Protein AF-A0A953L496-F1 (afdb_monomer_lite)

Radius of gyration: 52.98 Å; chains: 1; bounding box: 111×46×159 Å

Foldseek 3Di:
DAPVVVLCVVLVVVLVVLVVVLVVVCVVCVVPPDDPVVNVVCVVVVVVVSVVSSVVSVVVVVVVLCVLVVVLVVCVVVVNLPDPRDDSPHPVCVVVSVVSVVVSVVVVVVVVVVVLVVVLVVVVVVLVVCVVVVNLPDADPDDHPPVCNVVRVVSVVVSVVVVVLVVVLVVLVVVLVVLVVVLVVLVVVLVVLV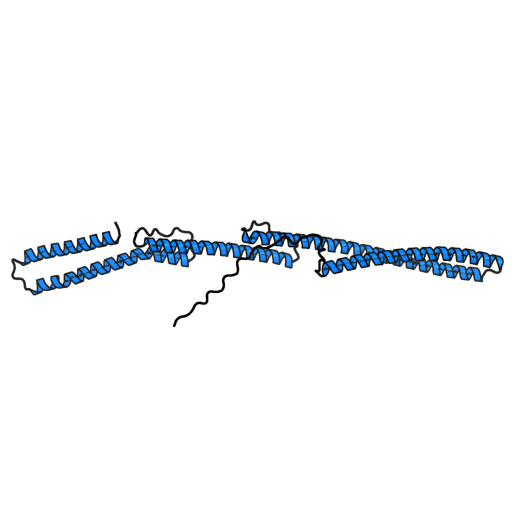VVLVVLVVVLVVVLVPDPDPVVSVVSVVVSVVVSVVSVVVSVVSVVVSVVSVVVSVVSVVVSVCSVVPDPPPPPPDDDPDDPPPDDDDDDDDDDDDDDD

pLDDT: mean 78.37, std 16.75, range [35.78, 95.38]

Sequence (293 aa):
MSPATRIAIAAGGVSAAVACCTVIVWSFSAEAGTSLALIALPLIAMPIVVAATAWTSAHRAIAASLEPAIESLERIAQNDLTLPAAPFADSETAGLGAAIERCRSGLDGRQRAGKVHAAVARLMGAAIGSLADGDLSRRVTLDLPEPYRAFRDDFNATMERLEAAFATLTTSSKHLVAHQQEIDAAASRLGQRAQKLAERIDIELLAIENCNDREEMMQRVRHFMGGIAIAARRNMEAAERFSEIGRLVQEEATALAQLGSGNPTFDEAGNEPGDTTARLPAATAPVRIHSAA

Secondary structure (DSSP, 8-state):
--HHHHHHHHHHHHHHHHHHHHHHHHHHHTTS---HHHHHHHHHHHHHHHHHHHHHHHHHHHHHHHHHHHHHHHHHHTT--SSPPP---STTTHHHHHHHHHHHHHHHHHHHHHHHHHHHHHHHHHHHHHHHTT-TT----S---HHHHHHHHHHHHHHHHHHHHHHHHHHHHHHHHHHHHHHHHHHHHHHHHHHHHHHHHHHHHHHHHT---HHHHHHHHHHHHHHHHHHHHHHHHHHHHHHHHHHHHHHHHHHHHHHHTT-------S---------PPPPPPP-------

Structure (mmCIF, N/CA/C/O backbone):
data_AF-A0A953L496-F1
#
_entry.id   AF-A0A953L496-F1
#
loop_
_atom_site.group_PDB
_atom_site.id
_atom_site.type_symbol
_atom_site.label_atom_id
_atom_site.label_alt_id
_atom_site.label_comp_id
_atom_site.label_asym_id
_atom_site.label_entity_id
_atom_site.label_seq_id
_atom_site.pdbx_PDB_ins_code
_atom_site.Cartn_x
_atom_site.Cartn_y
_atom_site.Cartn_z
_atom_site.occupancy
_atom_site.B_iso_or_equiv
_atom_site.auth_seq_id
_atom_site.auth_comp_id
_atom_site.auth_asym_id
_atom_site.auth_atom_id
_atom_site.pdbx_PDB_model_num
ATOM 1 N N . MET A 1 1 ? -47.724 3.497 47.442 1.00 44.47 1 MET A N 1
ATOM 2 C CA . MET A 1 1 ? -47.340 3.456 48.873 1.00 44.47 1 MET A CA 1
ATOM 3 C C . MET A 1 1 ? -45.903 2.990 48.931 1.00 44.47 1 MET A C 1
ATOM 5 O O . MET A 1 1 ? -45.638 1.943 48.353 1.00 44.47 1 MET A O 1
ATOM 9 N N . SER A 1 2 ? -44.997 3.752 49.552 1.00 44.62 2 SER A N 1
ATOM 10 C CA . SER A 1 2 ? -43.594 3.328 49.628 1.00 44.62 2 SER A CA 1
ATOM 11 C C . SER A 1 2 ? -43.479 2.005 50.400 1.00 44.62 2 SER A C 1
ATOM 13 O O . SER A 1 2 ? -44.318 1.737 51.274 1.00 44.62 2 SER A O 1
ATOM 15 N N . PRO A 1 3 ? -42.474 1.163 50.116 1.00 53.97 3 PRO A N 1
ATOM 16 C CA . PRO A 1 3 ? -42.196 -0.032 50.911 1.00 53.97 3 PRO A CA 1
ATOM 17 C C . PRO A 1 3 ? -42.042 0.318 52.395 1.00 53.97 3 PRO A C 1
ATOM 19 O O . PRO A 1 3 ? -42.634 -0.361 53.229 1.00 53.97 3 PRO A O 1
ATOM 22 N N . ALA A 1 4 ? -41.407 1.447 52.726 1.00 46.78 4 ALA A N 1
ATOM 23 C CA . ALA A 1 4 ? -41.343 1.978 54.088 1.00 46.78 4 ALA A CA 1
ATOM 24 C C . ALA A 1 4 ? -42.735 2.240 54.699 1.00 46.78 4 ALA A C 1
ATOM 26 O O . ALA A 1 4 ? -42.975 1.887 55.850 1.00 46.78 4 ALA A O 1
ATOM 27 N N . THR A 1 5 ? -43.693 2.762 53.922 1.00 49.31 5 THR A N 1
ATOM 28 C CA . THR A 1 5 ? -45.087 2.947 54.376 1.00 49.31 5 THR A CA 1
ATOM 29 C C . THR A 1 5 ? -45.760 1.597 54.648 1.00 49.31 5 THR A C 1
ATOM 31 O O . THR A 1 5 ? -46.457 1.437 55.646 1.00 49.31 5 THR A O 1
ATOM 34 N N . ARG A 1 6 ? -45.541 0.590 53.791 1.00 56.28 6 ARG A N 1
ATOM 35 C CA . ARG A 1 6 ? -46.101 -0.761 53.982 1.00 56.28 6 ARG A CA 1
ATOM 36 C C . ARG A 1 6 ? -45.496 -1.469 55.196 1.00 56.28 6 ARG A C 1
ATOM 38 O O . ARG A 1 6 ? -46.218 -2.161 55.906 1.00 56.28 6 ARG A O 1
ATOM 45 N N . ILE A 1 7 ? -44.205 -1.271 55.449 1.00 55.44 7 ILE A N 1
ATOM 46 C CA . ILE A 1 7 ? -43.488 -1.838 56.598 1.00 55.44 7 ILE A CA 1
ATOM 47 C C . ILE A 1 7 ? -43.899 -1.128 57.888 1.00 55.44 7 ILE A C 1
ATOM 49 O O . ILE A 1 7 ? -44.145 -1.798 58.882 1.00 55.44 7 ILE A O 1
ATOM 53 N N . ALA A 1 8 ? -44.073 0.196 57.863 1.00 54.66 8 ALA A N 1
ATOM 54 C CA . ALA A 1 8 ? -44.598 0.956 58.995 1.00 54.66 8 ALA A CA 1
ATOM 55 C C . ALA A 1 8 ? -46.034 0.536 59.351 1.00 54.66 8 ALA A C 1
ATOM 57 O O . ALA A 1 8 ? -46.358 0.393 60.526 1.00 54.66 8 ALA A O 1
ATOM 58 N N . ILE A 1 9 ? -46.879 0.266 58.349 1.00 59.50 9 ILE A N 1
ATOM 59 C CA . ILE A 1 9 ? -48.247 -0.231 58.565 1.00 59.50 9 ILE A CA 1
ATOM 60 C C . ILE A 1 9 ? -48.239 -1.674 59.087 1.00 59.50 9 ILE A C 1
ATOM 62 O O . ILE A 1 9 ? -48.990 -1.987 60.006 1.00 59.50 9 ILE A O 1
ATOM 66 N N . ALA A 1 10 ? -47.375 -2.548 58.561 1.00 55.44 10 ALA A N 1
ATOM 67 C CA . ALA A 1 10 ? -47.252 -3.925 59.044 1.00 55.44 10 ALA A CA 1
ATOM 68 C C . ALA A 1 10 ? -46.688 -3.989 60.476 1.00 55.44 10 ALA A C 1
ATOM 70 O O . ALA A 1 10 ? -47.242 -4.685 61.324 1.00 55.44 10 ALA A O 1
ATOM 71 N N . ALA A 1 11 ? -45.640 -3.219 60.776 1.00 53.81 11 ALA A N 1
ATOM 72 C CA . ALA A 1 11 ? -45.060 -3.113 62.113 1.00 53.81 11 ALA A CA 1
ATOM 73 C C . ALA A 1 11 ? -46.032 -2.452 63.107 1.00 53.81 11 ALA A C 1
ATOM 75 O O . ALA A 1 11 ? -46.167 -2.914 64.240 1.00 53.81 11 ALA A O 1
ATOM 76 N N . GLY A 1 12 ? -46.766 -1.424 62.669 1.00 57.56 12 GLY A N 1
ATOM 77 C CA . GLY A 1 12 ? -47.824 -0.781 63.448 1.00 57.56 12 GLY A CA 1
ATOM 78 C C . GLY A 1 12 ? -48.988 -1.726 63.754 1.00 57.56 12 GLY A C 1
ATOM 79 O O . GLY A 1 12 ? -49.451 -1.771 64.891 1.00 57.56 12 GLY A O 1
ATOM 80 N N . GLY A 1 13 ? -49.411 -2.539 62.780 1.00 63.25 13 GLY A N 1
ATOM 81 C CA . GLY A 1 13 ? -50.467 -3.540 62.954 1.00 63.25 13 GLY A CA 1
ATOM 82 C C . GLY A 1 13 ? -50.082 -4.653 63.930 1.00 63.25 13 GLY A C 1
ATOM 83 O O . GLY A 1 13 ? -50.884 -5.022 64.786 1.00 63.25 13 GLY A O 1
ATOM 84 N N . VAL A 1 14 ? -48.838 -5.140 63.862 1.00 59.72 14 VAL A N 1
ATOM 85 C CA . VAL A 1 14 ? -48.325 -6.155 64.800 1.00 59.72 14 VAL A CA 1
ATOM 86 C C . VAL A 1 14 ? -48.174 -5.573 66.209 1.00 59.72 14 VAL A C 1
ATOM 88 O O . VAL A 1 14 ? -48.592 -6.209 67.172 1.00 59.72 14 VAL A O 1
ATOM 91 N N . SER A 1 15 ? -47.663 -4.345 66.344 1.00 61.16 15 SER A N 1
ATOM 92 C CA . SER A 1 15 ? -47.565 -3.659 67.642 1.00 61.16 15 SER A CA 1
ATOM 93 C C . SER A 1 15 ? -48.944 -3.428 68.278 1.00 61.16 15 SER A C 1
ATOM 95 O O . SER A 1 15 ? -49.144 -3.724 69.457 1.00 61.16 15 SER A O 1
ATOM 97 N N . ALA A 1 16 ? -49.930 -2.994 67.484 1.00 61.72 16 ALA A N 1
ATOM 98 C CA . ALA A 1 16 ? -51.301 -2.777 67.943 1.00 61.72 16 ALA A CA 1
ATOM 99 C C . ALA A 1 16 ? -52.000 -4.082 68.358 1.00 61.72 16 ALA A C 1
ATOM 101 O O . ALA A 1 16 ? -52.679 -4.114 69.385 1.00 61.72 16 ALA A O 1
ATOM 102 N N . ALA A 1 17 ? -51.806 -5.171 67.607 1.00 63.25 17 ALA A N 1
ATOM 103 C CA . ALA A 1 17 ? -52.360 -6.480 67.950 1.00 63.25 17 ALA A CA 1
ATOM 104 C C . ALA A 1 17 ? -51.759 -7.033 69.252 1.00 63.25 17 ALA A C 1
ATOM 106 O O . ALA A 1 17 ? -52.489 -7.538 70.104 1.00 63.25 17 ALA A O 1
ATOM 107 N N . VAL A 1 18 ? -50.444 -6.880 69.446 1.00 64.62 18 VAL A N 1
ATOM 108 C CA . VAL A 1 18 ? -49.759 -7.300 70.678 1.00 64.62 18 VAL A CA 1
ATOM 109 C C . VAL A 1 18 ? -50.232 -6.467 71.871 1.00 64.62 18 VAL A C 1
ATOM 111 O O . VAL A 1 18 ? -50.586 -7.042 72.899 1.00 64.62 18 VAL A O 1
ATOM 114 N N . ALA A 1 19 ? -50.336 -5.141 71.727 1.00 65.25 19 ALA A N 1
ATOM 115 C CA . ALA A 1 19 ? -50.880 -4.270 72.769 1.00 65.25 19 ALA A CA 1
ATOM 116 C C . ALA A 1 19 ? -52.325 -4.657 73.140 1.00 65.25 19 ALA A C 1
ATOM 118 O O . ALA A 1 19 ? -52.650 -4.786 74.320 1.00 65.25 19 ALA A O 1
ATOM 119 N N . CYS A 1 20 ? -53.174 -4.943 72.149 1.00 67.50 20 CYS A N 1
ATOM 120 C CA . CYS A 1 20 ? -54.555 -5.370 72.374 1.00 67.50 20 CYS A CA 1
ATOM 121 C C . CYS A 1 20 ? -54.632 -6.703 73.141 1.00 67.50 20 CYS A C 1
ATOM 123 O O . CYS A 1 20 ? -55.341 -6.797 74.142 1.00 67.50 20 CYS A O 1
ATOM 125 N N . CYS A 1 21 ? -53.825 -7.699 72.758 1.00 64.25 21 CYS A N 1
ATOM 126 C CA . CYS A 1 21 ? -53.736 -8.969 73.482 1.00 64.25 21 CYS A CA 1
ATOM 127 C C . CYS A 1 21 ? -53.257 -8.786 74.930 1.00 64.25 21 CYS A C 1
ATOM 129 O O . CYS A 1 21 ? -53.774 -9.453 75.822 1.00 64.25 21 CYS A O 1
ATOM 131 N N . THR A 1 22 ? -52.324 -7.863 75.198 1.00 64.75 22 THR A N 1
ATOM 132 C CA . THR A 1 22 ? -51.882 -7.591 76.578 1.00 64.75 22 THR A CA 1
ATOM 133 C C . THR A 1 22 ? -52.960 -6.944 77.438 1.00 64.75 22 THR A C 1
ATOM 135 O O . THR A 1 22 ? -53.102 -7.332 78.592 1.00 64.75 22 THR A O 1
ATOM 138 N N . VAL A 1 23 ? -53.765 -6.030 76.887 1.00 69.50 23 VAL A N 1
ATOM 139 C CA . VAL A 1 23 ? -54.898 -5.433 77.614 1.00 69.50 23 VAL A CA 1
ATOM 140 C C . VAL A 1 23 ? -55.940 -6.499 77.947 1.00 69.50 23 VAL A C 1
ATOM 142 O O . VAL A 1 23 ? -56.449 -6.525 79.064 1.00 69.50 23 VAL A O 1
ATOM 145 N N . ILE A 1 24 ? -56.200 -7.426 77.020 1.00 69.94 24 ILE A N 1
ATOM 146 C CA . ILE A 1 24 ? -57.125 -8.542 77.243 1.00 69.94 24 ILE A CA 1
ATOM 147 C C . ILE A 1 24 ? -56.588 -9.470 78.343 1.00 69.94 24 ILE A C 1
ATOM 149 O O . ILE A 1 24 ? -57.306 -9.767 79.293 1.00 69.94 24 ILE A O 1
ATOM 153 N N . VAL A 1 25 ? -55.316 -9.875 78.276 1.00 65.19 25 VAL A N 1
ATOM 154 C CA . VAL A 1 25 ? -54.696 -10.739 79.299 1.00 65.19 25 VAL A CA 1
ATOM 155 C C . VAL A 1 25 ? -54.651 -10.049 80.666 1.00 65.19 25 VAL A C 1
ATOM 157 O O . VAL A 1 25 ? -54.956 -10.683 81.674 1.00 65.19 25 VAL A O 1
ATOM 160 N N . TRP A 1 26 ? -54.344 -8.749 80.712 1.00 63.38 26 TRP A N 1
ATOM 161 C CA . TRP A 1 26 ? -54.352 -7.959 81.945 1.00 63.38 26 TRP A CA 1
ATOM 162 C C . TRP A 1 26 ? -55.759 -7.888 82.552 1.00 63.38 26 TRP A C 1
ATOM 164 O O . TRP A 1 26 ? -55.918 -8.138 83.747 1.00 63.38 26 TRP A O 1
ATOM 174 N N . SER A 1 27 ? -56.779 -7.668 81.713 1.00 65.81 27 SER A N 1
ATOM 175 C CA . SER A 1 27 ? -58.189 -7.628 82.118 1.00 65.81 27 SER A CA 1
ATOM 176 C C . SER A 1 27 ? -58.686 -8.961 82.683 1.00 65.81 27 SER A C 1
ATOM 178 O O . SER A 1 27 ? -59.524 -8.948 83.576 1.00 65.81 27 SER A O 1
ATOM 180 N N . PHE A 1 28 ? -58.165 -10.095 82.205 1.00 61.62 28 PHE A N 1
ATOM 181 C CA . PHE A 1 28 ? -58.486 -11.420 82.752 1.00 61.62 28 PHE A CA 1
ATOM 182 C C . PHE A 1 28 ? -57.663 -11.774 84.003 1.00 61.62 28 PHE A C 1
ATOM 184 O O . PHE A 1 28 ? -58.128 -12.533 84.848 1.00 61.62 28 PHE A O 1
ATOM 191 N N . SER A 1 29 ? -56.449 -11.230 84.147 1.00 59.38 29 SER A N 1
ATOM 192 C CA . SER A 1 29 ? -55.570 -11.502 85.296 1.00 59.38 29 SER A CA 1
ATOM 193 C C . SER A 1 29 ? -55.889 -10.675 86.547 1.00 59.38 29 SER A C 1
ATOM 195 O O . SER A 1 29 ? -55.476 -11.051 87.638 1.00 59.38 29 SER A O 1
ATOM 197 N N . ALA A 1 30 ? -56.631 -9.570 86.412 1.00 56.12 30 ALA A N 1
ATOM 198 C CA . ALA A 1 30 ? -56.950 -8.671 87.523 1.00 56.12 30 ALA A CA 1
ATOM 199 C C . ALA A 1 30 ? -57.883 -9.297 88.585 1.00 56.12 30 ALA A C 1
ATOM 201 O O . ALA A 1 30 ? -57.912 -8.825 89.719 1.00 56.12 30 ALA A O 1
ATOM 202 N N . GLU A 1 31 ? -58.610 -10.367 88.247 1.00 57.72 31 GLU A N 1
ATOM 203 C CA . GLU A 1 31 ? -59.542 -11.049 89.161 1.00 57.72 31 GLU A CA 1
ATOM 204 C C . GLU A 1 31 ? -58.931 -12.268 89.881 1.00 57.72 31 GLU A C 1
ATOM 206 O O . GLU A 1 31 ? -59.499 -12.757 90.857 1.00 57.72 31 GLU A O 1
ATOM 211 N N . ALA A 1 32 ? -57.756 -12.750 89.459 1.00 55.72 32 ALA A N 1
ATOM 212 C CA . ALA A 1 32 ? -57.104 -13.930 90.027 1.00 55.72 32 ALA A CA 1
ATOM 213 C C . ALA A 1 32 ? -55.753 -13.549 90.647 1.00 55.72 32 ALA A C 1
ATOM 215 O O . ALA A 1 32 ? -54.939 -12.892 90.009 1.00 55.72 32 ALA A O 1
ATOM 216 N N . GLY A 1 33 ? -55.480 -13.973 91.887 1.00 60.25 33 GLY A N 1
ATOM 217 C CA . GLY A 1 33 ? -54.232 -13.695 92.616 1.00 60.25 33 GLY A CA 1
ATOM 218 C C . GLY A 1 33 ? -52.982 -14.340 91.996 1.00 60.25 33 GLY A C 1
ATOM 219 O O . GLY A 1 33 ? -52.387 -15.242 92.579 1.00 60.25 33 GLY A O 1
ATOM 220 N N . THR A 1 34 ? -52.585 -13.902 90.803 1.00 60.50 34 THR A N 1
ATOM 221 C CA . THR A 1 34 ? -51.440 -14.420 90.048 1.00 60.50 34 THR A CA 1
ATOM 222 C C . THR A 1 34 ? -50.148 -13.684 90.406 1.00 60.50 34 THR A C 1
ATOM 224 O O . THR A 1 34 ? -50.123 -12.460 90.531 1.00 60.50 34 THR A O 1
ATOM 227 N N . SER A 1 35 ? -49.057 -14.437 90.591 1.00 59.78 35 SER A N 1
ATOM 228 C CA . SER A 1 35 ? -47.748 -13.921 91.010 1.00 59.78 35 SER A CA 1
ATOM 229 C C . SER A 1 35 ? -47.181 -12.874 90.042 1.00 59.78 35 SER A C 1
ATOM 231 O O . SER A 1 35 ? -47.096 -13.121 88.841 1.00 59.78 35 SER A O 1
ATOM 233 N N . LEU A 1 36 ? -46.675 -11.759 90.589 1.00 58.28 36 LEU A N 1
ATOM 234 C CA . LEU A 1 36 ? -45.983 -10.656 89.889 1.00 58.28 36 LEU A CA 1
ATOM 235 C C . LEU A 1 36 ? -44.977 -11.103 88.804 1.00 58.28 36 LEU A C 1
ATOM 237 O O . LEU A 1 36 ? -44.804 -10.415 87.800 1.00 58.28 36 LEU A O 1
ATOM 241 N N . ALA A 1 37 ? -44.346 -12.269 88.972 1.00 59.00 37 ALA A N 1
ATOM 242 C CA . ALA A 1 37 ? -43.398 -12.847 88.017 1.00 59.00 37 ALA A CA 1
ATOM 243 C C . ALA A 1 37 ? -44.016 -13.201 86.647 1.00 59.00 37 ALA A C 1
ATOM 245 O O . ALA A 1 37 ? -43.351 -13.044 85.624 1.00 59.00 37 ALA A O 1
ATOM 246 N N . LEU A 1 38 ? -45.285 -13.628 86.605 1.00 63.81 38 LEU A N 1
ATOM 247 C CA . LEU A 1 38 ? -45.983 -13.962 85.355 1.00 63.81 38 LEU A CA 1
ATOM 248 C C . LEU A 1 38 ? -46.357 -12.717 84.537 1.00 63.81 38 LEU A C 1
ATOM 250 O O . LEU A 1 38 ? -46.515 -12.815 83.325 1.00 63.81 38 LEU A O 1
ATOM 254 N N . ILE A 1 39 ? -46.451 -11.550 85.183 1.00 64.62 39 ILE A N 1
ATOM 255 C CA . ILE A 1 39 ? -46.793 -10.271 84.543 1.00 64.62 39 ILE A CA 1
ATOM 256 C C . ILE A 1 39 ? -45.520 -9.516 84.120 1.00 64.62 39 ILE A C 1
ATOM 258 O O . ILE A 1 39 ? -45.489 -8.891 83.061 1.00 64.62 39 ILE A O 1
ATOM 262 N N . ALA A 1 40 ? -44.439 -9.608 84.902 1.00 64.06 40 ALA A N 1
ATOM 263 C CA . ALA A 1 40 ? -43.179 -8.922 84.608 1.00 64.06 40 ALA A CA 1
ATOM 264 C C . ALA A 1 40 ? -42.431 -9.504 83.389 1.00 64.06 40 ALA A C 1
ATOM 266 O O . ALA A 1 40 ? -41.860 -8.751 82.600 1.00 64.06 40 ALA A O 1
ATOM 267 N N . LEU A 1 41 ? -42.456 -10.830 83.198 1.00 67.06 41 LEU A N 1
ATOM 268 C CA . LEU A 1 41 ? -41.789 -11.505 82.077 1.00 67.06 41 LEU A CA 1
ATOM 269 C C . LEU A 1 41 ? -42.305 -11.055 80.687 1.00 67.06 41 LEU A C 1
ATOM 271 O O . LEU A 1 41 ? -41.473 -10.683 79.855 1.00 67.06 41 LEU A O 1
ATOM 275 N N . PRO A 1 42 ? -43.627 -11.029 80.402 1.00 70.06 42 PRO A N 1
ATOM 276 C CA . PRO A 1 42 ? -44.128 -10.554 79.112 1.00 70.06 42 PRO A CA 1
ATOM 277 C C . PRO A 1 42 ? -43.899 -9.052 78.910 1.00 70.06 42 PRO A C 1
ATOM 279 O O . PRO A 1 42 ? -43.634 -8.633 77.785 1.00 70.06 42 PRO A O 1
ATOM 282 N N . LEU A 1 43 ? -43.921 -8.251 79.983 1.00 69.75 43 LEU A N 1
ATOM 283 C CA . LEU A 1 43 ? -43.669 -6.808 79.916 1.00 69.75 43 LEU A CA 1
ATOM 284 C C . LEU A 1 43 ? -42.229 -6.491 79.469 1.00 69.75 43 LEU A C 1
ATOM 286 O O . LEU A 1 43 ? -42.014 -5.553 78.706 1.00 69.75 43 LEU A O 1
ATOM 290 N N . ILE A 1 44 ? -41.250 -7.296 79.900 1.00 76.75 44 ILE A N 1
ATOM 291 C CA . ILE A 1 44 ? -39.833 -7.143 79.524 1.00 76.75 44 ILE A CA 1
ATOM 292 C C . ILE A 1 44 ? -39.530 -7.801 78.167 1.00 76.75 44 ILE A C 1
ATOM 294 O O . ILE A 1 44 ? -38.737 -7.274 77.387 1.00 76.75 44 ILE A O 1
ATOM 298 N N . ALA A 1 45 ? -40.162 -8.935 77.849 1.00 74.56 45 ALA A N 1
ATOM 299 C CA . ALA A 1 45 ? -39.926 -9.644 76.589 1.00 74.56 45 ALA A CA 1
ATOM 300 C C . ALA A 1 45 ? -40.517 -8.915 75.365 1.00 74.56 45 ALA A C 1
ATOM 302 O O . ALA A 1 45 ? -39.955 -8.979 74.271 1.00 74.56 45 ALA A O 1
ATOM 303 N N . MET A 1 46 ? -41.626 -8.191 75.533 1.00 70.12 46 MET A N 1
ATOM 304 C CA . MET A 1 46 ? -42.335 -7.499 74.451 1.00 70.12 46 MET A CA 1
ATOM 305 C C . MET A 1 46 ? -41.493 -6.461 73.684 1.00 70.12 46 MET A C 1
ATOM 307 O O . MET A 1 46 ? -41.432 -6.574 72.456 1.00 70.12 46 MET A O 1
ATOM 311 N N . PRO A 1 47 ? -40.782 -5.507 74.322 1.00 77.62 47 PRO A N 1
ATOM 312 C CA . PRO A 1 47 ? -39.949 -4.553 73.588 1.00 77.62 47 PRO A CA 1
ATOM 313 C C . PRO A 1 47 ? -38.827 -5.240 72.802 1.00 77.62 47 PRO A C 1
ATOM 315 O O . PRO A 1 47 ? -38.479 -4.782 71.716 1.00 77.62 47 PRO A O 1
ATOM 318 N N . ILE A 1 48 ? -38.309 -6.373 73.291 1.00 81.06 48 ILE A N 1
ATOM 319 C CA . ILE A 1 48 ? -37.277 -7.157 72.598 1.00 81.06 48 ILE A CA 1
ATOM 320 C C . ILE A 1 48 ? -37.860 -7.815 71.342 1.00 81.06 48 ILE A C 1
ATOM 322 O O . ILE A 1 48 ? -37.250 -7.752 70.277 1.00 81.06 48 ILE A O 1
ATOM 326 N N . VAL A 1 49 ? -39.057 -8.404 71.433 1.00 80.25 49 VAL A N 1
ATOM 327 C CA . VAL A 1 49 ? -39.733 -9.035 70.286 1.00 80.25 49 VAL A CA 1
ATOM 328 C C . VAL A 1 49 ? -40.129 -7.996 69.235 1.00 80.25 49 VAL A C 1
ATOM 330 O O . VAL A 1 49 ? -39.919 -8.215 68.040 1.00 80.25 49 VAL A O 1
ATOM 333 N N . VAL A 1 50 ? -40.652 -6.842 69.654 1.00 78.38 50 VAL A N 1
ATOM 334 C CA . VAL A 1 50 ? -40.983 -5.740 68.737 1.00 78.38 50 VAL A CA 1
ATOM 335 C C . VAL A 1 50 ? -39.717 -5.192 68.075 1.00 78.38 50 VAL A C 1
ATOM 337 O O . VAL A 1 50 ? -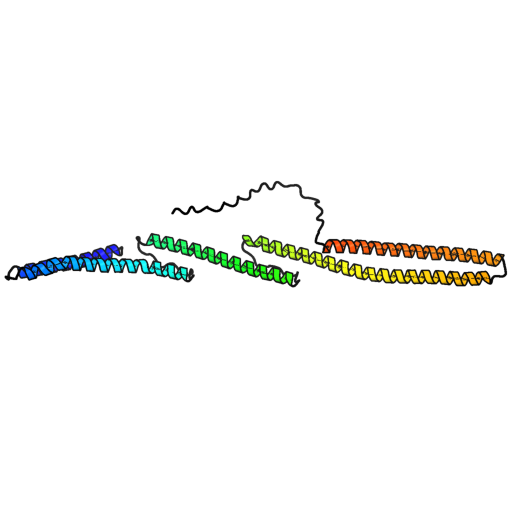39.700 -5.017 66.859 1.00 78.38 50 VAL A O 1
ATOM 340 N N . ALA A 1 51 ? -38.627 -5.004 68.824 1.00 78.44 51 ALA A N 1
ATOM 341 C CA . ALA A 1 51 ? -37.350 -4.576 68.255 1.00 78.44 51 ALA A CA 1
ATOM 342 C C . ALA A 1 51 ? -36.783 -5.608 67.266 1.00 78.44 51 ALA A C 1
ATOM 344 O O . ALA A 1 51 ? -36.349 -5.234 66.180 1.00 78.44 51 ALA A O 1
ATOM 345 N N . ALA A 1 52 ? -36.837 -6.905 67.587 1.00 81.81 52 ALA A N 1
ATOM 346 C CA . ALA A 1 52 ? -36.352 -7.972 66.712 1.00 81.81 52 ALA A CA 1
ATOM 347 C C . ALA A 1 52 ? -37.183 -8.094 65.423 1.00 81.81 52 ALA A C 1
ATOM 349 O O . ALA A 1 52 ? -36.631 -8.265 64.334 1.00 81.81 52 ALA A O 1
ATOM 350 N N . THR A 1 53 ? -38.508 -7.973 65.513 1.00 79.81 53 THR A N 1
ATOM 351 C CA . THR A 1 53 ? -39.402 -8.009 64.341 1.00 79.81 53 THR A CA 1
ATOM 352 C C . THR A 1 53 ? -39.268 -6.752 63.477 1.00 79.81 53 THR A C 1
ATOM 354 O O . THR A 1 53 ? -39.194 -6.852 62.250 1.00 79.81 53 THR A O 1
ATOM 357 N N . ALA A 1 54 ? -39.136 -5.571 64.086 1.00 79.06 54 ALA A N 1
ATOM 358 C CA . ALA A 1 54 ? -38.834 -4.329 63.374 1.00 79.06 54 ALA A CA 1
ATOM 359 C C . ALA A 1 54 ? -37.457 -4.389 62.688 1.00 79.06 54 ALA A C 1
ATOM 361 O O . ALA A 1 54 ? -37.337 -4.045 61.515 1.00 79.06 54 ALA A O 1
ATOM 362 N N . TRP A 1 55 ? -36.435 -4.905 63.375 1.00 82.75 55 TRP A N 1
ATOM 363 C CA . TRP A 1 55 ? -35.090 -5.076 62.822 1.00 82.75 55 TRP A CA 1
ATOM 364 C C . TRP A 1 55 ? -35.073 -6.040 61.636 1.00 82.75 55 TRP A C 1
ATOM 366 O O . TRP A 1 55 ? -34.567 -5.712 60.564 1.00 82.75 55 TRP A O 1
ATOM 376 N N . THR A 1 56 ? -35.648 -7.232 61.804 1.00 82.31 56 THR A N 1
ATOM 377 C CA . THR A 1 56 ? -35.656 -8.264 60.755 1.00 82.31 56 THR A CA 1
ATOM 378 C C . THR A 1 56 ? -36.466 -7.840 59.533 1.00 82.31 56 THR A C 1
ATOM 380 O O . THR A 1 56 ? -36.048 -8.113 58.407 1.00 82.31 56 THR A O 1
ATOM 383 N N . SER A 1 57 ? -37.584 -7.135 59.727 1.00 77.19 57 SER A N 1
ATOM 384 C CA . SER A 1 57 ? -38.379 -6.596 58.618 1.00 77.19 57 SER A CA 1
ATOM 385 C C . SER A 1 57 ? -37.665 -5.460 57.884 1.00 77.19 57 SER A C 1
ATOM 387 O O . SER A 1 57 ? -37.620 -5.487 56.654 1.00 77.19 57 SER A O 1
ATOM 389 N N . ALA A 1 58 ? -37.038 -4.522 58.603 1.00 75.94 58 ALA A N 1
ATOM 390 C CA . ALA A 1 58 ? -36.233 -3.461 58.000 1.00 75.94 58 ALA A CA 1
ATOM 391 C C . ALA A 1 58 ? -35.042 -4.035 57.217 1.00 75.94 58 ALA A C 1
ATOM 393 O O . ALA A 1 58 ? -34.811 -3.653 56.072 1.00 75.94 58 ALA A O 1
ATOM 394 N N . HIS A 1 59 ? -34.334 -5.011 57.792 1.00 81.31 59 HIS A N 1
ATOM 395 C CA . HIS A 1 59 ? -33.197 -5.655 57.138 1.00 81.31 59 HIS A CA 1
ATOM 396 C C . HIS A 1 59 ? -33.610 -6.384 55.852 1.00 81.31 59 HIS A C 1
ATOM 398 O O . HIS A 1 59 ? -32.985 -6.198 54.808 1.00 81.31 59 HIS A O 1
ATOM 404 N N . ARG A 1 60 ? -34.708 -7.154 55.892 1.00 81.75 60 ARG A N 1
ATOM 405 C CA . ARG A 1 60 ? -35.256 -7.818 54.696 1.00 81.75 60 ARG A CA 1
ATOM 406 C C . ARG A 1 60 ? -35.698 -6.828 53.622 1.00 81.75 60 ARG A C 1
ATOM 408 O O . ARG A 1 60 ? -35.500 -7.100 52.444 1.00 81.75 60 ARG A O 1
ATOM 415 N N . ALA A 1 61 ? -36.283 -5.699 54.009 1.00 77.06 61 ALA A N 1
ATOM 416 C CA . ALA A 1 61 ? -36.733 -4.687 53.063 1.00 77.06 61 ALA A CA 1
ATOM 417 C C . ALA A 1 61 ? -35.577 -3.977 52.349 1.00 77.06 61 ALA A C 1
ATOM 419 O O . ALA A 1 61 ? -35.656 -3.752 51.144 1.00 77.06 61 ALA A O 1
ATOM 420 N N . ILE A 1 62 ? -34.502 -3.664 53.078 1.00 79.75 62 ILE A N 1
ATOM 421 C CA . ILE A 1 62 ? -33.293 -3.064 52.500 1.00 79.75 62 ILE A CA 1
ATOM 422 C C . ILE A 1 62 ? -32.612 -4.054 51.547 1.00 79.75 62 ILE A C 1
ATOM 424 O O . ILE A 1 62 ? -32.229 -3.674 50.445 1.00 79.75 62 ILE A O 1
ATOM 428 N N . ALA A 1 63 ? -32.499 -5.329 51.935 1.00 80.94 63 ALA A N 1
ATOM 429 C CA . ALA A 1 63 ? -31.920 -6.357 51.070 1.00 80.94 63 ALA A CA 1
ATOM 430 C C . ALA A 1 63 ? -32.706 -6.498 49.753 1.00 80.94 63 ALA A C 1
ATOM 432 O O . ALA A 1 63 ? -32.115 -6.455 48.677 1.00 80.94 63 ALA A O 1
ATOM 433 N N . ALA A 1 64 ? -34.038 -6.563 49.839 1.00 80.69 64 ALA A N 1
ATOM 434 C CA . ALA A 1 64 ? -34.903 -6.677 48.667 1.00 80.69 64 ALA A CA 1
ATOM 435 C C . ALA A 1 64 ? -34.862 -5.438 47.749 1.00 80.69 64 ALA A C 1
ATOM 437 O O . ALA A 1 64 ? -35.061 -5.572 46.545 1.00 80.69 64 ALA A O 1
ATOM 438 N N . SER A 1 65 ? -34.611 -4.232 48.280 1.00 80.75 65 SER A N 1
ATOM 439 C CA . SER A 1 65 ? -34.538 -3.012 47.457 1.00 80.75 65 SER A CA 1
ATOM 440 C C . SER A 1 65 ? -33.200 -2.843 46.727 1.00 80.75 65 SER A C 1
ATOM 442 O O . SER A 1 65 ? -33.154 -2.186 45.685 1.00 80.75 65 SER A O 1
ATOM 444 N N . LEU A 1 66 ? -32.120 -3.434 47.251 1.00 83.12 66 LEU A N 1
ATOM 445 C CA . LEU A 1 66 ? -30.782 -3.395 46.652 1.00 83.12 66 LEU A CA 1
ATOM 446 C C . LEU A 1 66 ? -30.552 -4.505 45.620 1.00 83.12 66 LEU A C 1
ATOM 448 O O . LEU A 1 66 ? -29.714 -4.340 44.735 1.00 83.12 66 LEU A O 1
ATOM 452 N N . GLU A 1 67 ? -31.296 -5.606 45.697 1.00 84.94 67 GLU A N 1
ATOM 453 C CA . GLU A 1 67 ? -31.162 -6.757 44.796 1.00 84.94 67 GLU A CA 1
ATOM 454 C C . GLU A 1 67 ? -31.234 -6.389 43.295 1.00 84.94 67 GLU A C 1
ATOM 456 O O . GLU A 1 67 ? -30.328 -6.787 42.559 1.00 84.94 67 GLU A O 1
ATOM 461 N N . PRO A 1 68 ? -32.157 -5.517 42.828 1.00 83.19 68 PRO A N 1
ATOM 462 C CA . PRO A 1 68 ? -32.174 -5.063 41.433 1.00 83.19 68 PRO A CA 1
ATOM 463 C C . PRO A 1 68 ? -30.934 -4.244 41.039 1.00 83.19 68 PRO A C 1
ATOM 465 O O . PRO A 1 68 ? -30.478 -4.309 39.896 1.00 83.19 68 PRO A O 1
ATOM 468 N N . ALA A 1 69 ? -30.365 -3.469 41.974 1.00 84.81 69 ALA A N 1
ATOM 469 C CA . ALA A 1 69 ? -29.140 -2.707 41.730 1.00 84.81 69 ALA A CA 1
ATOM 470 C C . ALA A 1 69 ? -27.944 -3.642 41.548 1.00 84.81 69 ALA A C 1
ATOM 472 O O . ALA A 1 69 ? -27.179 -3.480 40.598 1.00 84.81 69 ALA A O 1
ATOM 473 N N . ILE A 1 70 ? -27.817 -4.638 42.425 1.00 85.75 70 ILE A N 1
ATOM 474 C CA . ILE A 1 70 ? -26.754 -5.643 42.357 1.00 85.75 70 ILE A CA 1
ATOM 475 C C . ILE A 1 70 ? -26.873 -6.434 41.055 1.00 85.75 70 ILE A C 1
ATOM 477 O O . ILE A 1 70 ? -25.889 -6.544 40.331 1.00 85.75 70 ILE A O 1
ATOM 481 N N . GLU A 1 71 ? -28.075 -6.893 40.701 1.00 87.44 71 GLU A N 1
ATOM 482 C CA . GLU A 1 71 ? -28.310 -7.625 39.455 1.00 87.44 71 GLU A CA 1
ATOM 483 C C . GLU A 1 71 ? -27.946 -6.785 38.220 1.00 87.44 71 GLU A C 1
ATOM 485 O O . GLU A 1 71 ? -27.303 -7.276 37.293 1.00 87.44 71 GLU A O 1
ATOM 490 N N . SER A 1 72 ? -28.298 -5.496 38.207 1.00 85.44 72 SER A N 1
ATOM 491 C CA . SER A 1 72 ? -27.935 -4.607 37.099 1.00 85.44 72 SER A CA 1
ATOM 492 C C . SER A 1 72 ? -26.423 -4.371 36.990 1.00 85.44 72 SER A C 1
ATOM 494 O O . SER A 1 72 ? -25.890 -4.355 35.881 1.00 85.44 72 SER A O 1
ATOM 496 N N . LEU A 1 73 ? -25.714 -4.237 38.116 1.00 87.19 73 LEU A N 1
ATOM 497 C CA . LEU A 1 73 ? -24.257 -4.092 38.137 1.00 87.19 73 LEU A CA 1
ATOM 498 C C . LEU A 1 73 ? -23.555 -5.385 37.716 1.00 87.19 73 LEU A C 1
ATOM 500 O O . LEU A 1 73 ? -22.591 -5.321 36.959 1.00 87.19 73 LEU A O 1
ATOM 504 N N . GLU A 1 74 ? -24.062 -6.539 38.144 1.00 89.06 74 GLU A N 1
ATOM 505 C CA . GLU A 1 74 ? -23.568 -7.859 37.743 1.00 89.06 74 GLU A CA 1
ATOM 506 C C . GLU A 1 74 ? -23.731 -8.065 36.228 1.00 89.06 74 GLU A C 1
ATOM 508 O O . GLU A 1 74 ? -22.793 -8.468 35.544 1.00 89.06 74 GLU A O 1
ATOM 513 N N . ARG A 1 75 ? -24.880 -7.678 35.659 1.00 86.00 75 ARG A N 1
ATOM 514 C CA . ARG A 1 75 ? -25.111 -7.707 34.201 1.00 86.00 75 ARG A CA 1
ATOM 515 C C . ARG A 1 75 ? -24.166 -6.774 33.444 1.00 86.00 75 ARG A C 1
ATOM 517 O O . ARG A 1 75 ? -23.593 -7.169 32.429 1.00 86.00 75 ARG A O 1
ATOM 524 N N . ILE A 1 76 ? -23.949 -5.559 33.957 1.00 87.31 76 ILE A N 1
ATOM 525 C CA . ILE A 1 76 ? -22.960 -4.623 33.402 1.00 87.31 76 ILE A CA 1
ATOM 526 C C . ILE A 1 76 ? -21.549 -5.228 33.471 1.00 87.31 76 ILE A C 1
ATOM 528 O O . ILE A 1 76 ? -20.799 -5.121 32.500 1.00 87.31 76 ILE A O 1
ATOM 532 N N . ALA A 1 77 ? -21.192 -5.898 34.571 1.00 87.12 77 ALA A N 1
ATOM 533 C CA . ALA A 1 77 ? -19.908 -6.582 34.726 1.00 87.12 77 ALA A CA 1
ATOM 534 C C . ALA A 1 77 ? -19.750 -7.755 33.740 1.00 87.12 77 ALA A C 1
ATOM 536 O O . ALA A 1 77 ? -18.663 -7.967 33.203 1.00 87.12 77 ALA A O 1
ATOM 537 N N . GLN A 1 78 ? -20.843 -8.452 33.425 1.00 89.12 78 GLN A N 1
ATOM 538 C CA . GLN A 1 78 ? -20.913 -9.490 32.389 1.00 89.12 78 GLN A CA 1
ATOM 539 C C . GLN A 1 78 ? -21.014 -8.921 30.960 1.00 89.12 78 GLN A C 1
ATOM 541 O O . GLN A 1 78 ? -21.069 -9.679 29.991 1.00 89.12 78 GLN A O 1
ATOM 546 N N . ASN A 1 79 ? -20.970 -7.591 30.806 1.00 84.31 79 ASN A N 1
ATOM 547 C CA . ASN A 1 79 ? -21.040 -6.870 29.533 1.00 84.31 79 ASN A CA 1
ATOM 548 C C . ASN A 1 79 ? -22.381 -7.042 28.785 1.00 84.31 79 ASN A C 1
ATOM 550 O O . ASN A 1 79 ? -22.448 -6.798 27.575 1.00 84.31 79 ASN A O 1
ATOM 554 N N . ASP A 1 80 ? -23.446 -7.439 29.490 1.00 85.00 80 ASP A N 1
ATOM 555 C CA . ASP A 1 80 ? -24.810 -7.455 28.963 1.00 85.00 80 ASP A CA 1
ATOM 556 C C . ASP A 1 80 ? -25.461 -6.083 29.165 1.00 85.00 80 ASP A C 1
ATOM 558 O O . ASP A 1 80 ? -26.052 -5.763 30.198 1.00 85.00 80 ASP A O 1
ATOM 562 N N . LEU A 1 81 ? -25.314 -5.244 28.142 1.00 82.81 81 LEU A N 1
ATOM 563 C CA . LEU A 1 81 ? -25.822 -3.873 28.115 1.00 82.81 81 LEU A CA 1
ATOM 564 C C . LEU A 1 81 ? -27.154 -3.764 27.350 1.00 82.81 81 LEU A C 1
ATOM 566 O O . LEU A 1 81 ? -27.637 -2.654 27.133 1.00 82.81 81 LEU A O 1
ATOM 570 N N . THR A 1 82 ? -27.740 -4.884 26.908 1.00 74.38 82 THR A N 1
ATOM 571 C CA . THR A 1 82 ? -28.830 -4.896 25.912 1.00 74.38 82 THR A CA 1
ATOM 572 C C . THR A 1 82 ? -30.229 -4.782 26.508 1.00 74.38 82 THR A C 1
ATOM 574 O O . THR A 1 82 ? -31.138 -4.269 25.853 1.00 74.38 82 THR A O 1
ATOM 577 N N . LEU A 1 83 ? -30.405 -5.220 27.752 1.00 65.44 83 LEU A N 1
ATOM 578 C CA . LEU A 1 83 ? -31.702 -5.236 28.417 1.00 65.44 83 LEU A CA 1
ATOM 579 C C . LEU A 1 83 ? -31.965 -3.919 29.171 1.00 65.44 83 LEU A C 1
ATOM 581 O O . LEU A 1 83 ? -31.026 -3.308 29.690 1.00 65.44 83 LEU A O 1
ATOM 585 N N . PRO A 1 84 ? -33.230 -3.459 29.245 1.00 64.88 84 PRO A N 1
ATOM 586 C CA . PRO A 1 84 ? -33.594 -2.306 30.062 1.00 64.88 84 PRO A CA 1
ATOM 587 C C . PRO A 1 84 ? -33.205 -2.545 31.522 1.00 64.88 84 PRO A C 1
ATOM 589 O O . PRO A 1 84 ? -33.460 -3.627 32.055 1.00 64.88 84 PRO A O 1
ATOM 592 N N . ALA A 1 85 ? -32.614 -1.540 32.175 1.00 62.81 85 ALA A N 1
ATOM 593 C CA . ALA A 1 85 ? -32.374 -1.593 33.613 1.00 62.81 85 ALA A CA 1
ATOM 594 C C . ALA A 1 85 ? -33.701 -1.878 34.338 1.00 62.81 85 ALA A C 1
ATOM 596 O O . ALA A 1 85 ? -34.723 -1.255 34.033 1.00 62.81 85 ALA A O 1
ATOM 597 N N . ALA A 1 86 ? -33.690 -2.844 35.262 1.00 61.84 86 ALA A N 1
ATOM 598 C CA . ALA A 1 86 ? -34.867 -3.203 36.043 1.00 61.84 86 ALA A CA 1
ATOM 599 C C . ALA A 1 86 ? -35.474 -1.944 36.696 1.00 61.84 86 ALA A C 1
ATOM 601 O O . ALA A 1 86 ? -34.726 -1.066 37.139 1.00 61.84 86 ALA A O 1
ATOM 602 N N . PRO A 1 87 ? -36.811 -1.807 36.741 1.00 63.50 87 PRO A N 1
ATOM 603 C CA . PRO A 1 87 ? -37.432 -0.579 37.207 1.00 63.50 87 PRO A CA 1
ATOM 604 C C . PRO A 1 87 ? -37.167 -0.385 38.704 1.00 63.50 87 PRO A C 1
ATOM 606 O O . PRO A 1 87 ? -37.760 -1.053 39.550 1.00 63.50 87 PRO A O 1
ATOM 609 N N . PHE A 1 88 ? -36.301 0.576 39.027 1.00 69.12 88 PHE A N 1
ATOM 610 C CA . PHE A 1 88 ? -36.201 1.170 40.359 1.00 69.12 88 PHE A CA 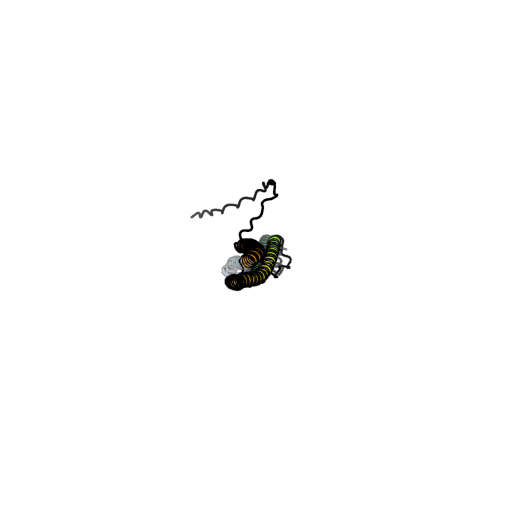1
ATOM 611 C C . PHE A 1 88 ? -37.483 1.976 40.602 1.00 69.12 88 PHE A C 1
ATOM 613 O O . PHE A 1 88 ? -37.564 3.160 40.284 1.00 69.12 88 PHE A O 1
ATOM 620 N N . ALA A 1 89 ? -38.532 1.290 41.057 1.00 58.56 89 ALA A N 1
ATOM 621 C CA . ALA A 1 89 ? -39.889 1.831 41.135 1.00 58.56 89 ALA A CA 1
ATOM 622 C C . ALA A 1 89 ? -40.113 2.789 42.323 1.00 58.56 89 ALA A C 1
ATOM 624 O O . ALA A 1 89 ? -41.110 3.511 42.346 1.00 58.56 89 ALA A O 1
ATOM 625 N N . ASP A 1 90 ? -39.195 2.815 43.294 1.00 66.62 90 ASP A N 1
ATOM 626 C CA . ASP A 1 90 ? -39.334 3.580 44.532 1.00 66.62 90 ASP A CA 1
ATOM 627 C C . ASP A 1 90 ? -38.505 4.876 44.516 1.00 66.62 90 ASP A C 1
ATOM 629 O O . ASP A 1 90 ? -37.372 4.919 44.035 1.00 66.62 90 ASP A O 1
ATOM 633 N N . SER A 1 91 ? -39.049 5.948 45.105 1.00 68.00 91 SER A N 1
ATOM 634 C CA . SER A 1 91 ? -38.408 7.274 45.141 1.00 68.00 91 SER A CA 1
ATOM 635 C C . SER A 1 91 ? -37.058 7.296 45.866 1.00 68.00 91 SER A C 1
ATOM 637 O O . SER A 1 91 ? -36.231 8.156 45.582 1.00 68.00 91 SER A O 1
ATOM 639 N N . GLU A 1 92 ? -36.829 6.365 46.796 1.00 76.69 92 GLU A N 1
ATOM 640 C CA . GLU A 1 92 ? -35.591 6.276 47.584 1.00 76.69 92 GLU A CA 1
ATOM 641 C C . GLU A 1 92 ? -34.418 5.695 46.777 1.00 76.69 92 GLU A C 1
ATOM 643 O O . GLU A 1 92 ? -33.277 6.114 46.960 1.00 76.69 92 GLU A O 1
ATOM 648 N N . THR A 1 93 ? -34.681 4.776 45.841 1.00 77.94 93 THR A N 1
ATOM 649 C CA . THR A 1 93 ? -33.654 4.140 44.993 1.00 77.94 93 THR A CA 1
ATOM 650 C C . THR A 1 93 ? -33.590 4.728 43.584 1.00 77.94 93 THR A C 1
ATOM 652 O O . THR A 1 93 ? -32.667 4.417 42.829 1.00 77.94 93 THR A O 1
ATOM 655 N N . ALA A 1 94 ? -34.496 5.647 43.238 1.00 81.06 94 ALA A N 1
ATOM 656 C CA . ALA A 1 94 ? -34.529 6.326 41.943 1.00 81.06 94 ALA A CA 1
ATOM 657 C C . ALA A 1 94 ? -33.193 7.005 41.575 1.00 81.06 94 ALA A C 1
ATOM 659 O O . ALA A 1 94 ? -32.755 6.935 40.425 1.00 81.06 94 ALA A O 1
ATOM 660 N N . GLY A 1 95 ? -32.504 7.618 42.547 1.00 84.44 95 GLY A N 1
ATOM 661 C CA . GLY A 1 95 ? -31.189 8.233 42.327 1.00 84.44 95 GLY A CA 1
ATOM 662 C C . GLY A 1 95 ? -30.097 7.218 41.965 1.00 84.44 95 GLY A C 1
ATOM 663 O O . GLY A 1 95 ? -29.295 7.470 41.063 1.00 84.44 95 GLY A O 1
ATOM 664 N N . LEU A 1 96 ? -30.106 6.051 42.620 1.00 84.44 96 LEU A N 1
ATOM 665 C CA . LEU A 1 96 ? -29.195 4.942 42.323 1.00 84.44 96 LEU A CA 1
ATOM 666 C C . LEU A 1 96 ? -29.472 4.373 40.928 1.00 84.44 96 LEU A C 1
ATOM 668 O O . LEU A 1 96 ? -28.543 4.214 40.137 1.00 84.44 96 LEU A O 1
ATOM 672 N N . GLY A 1 97 ? -30.746 4.158 40.593 1.00 84.00 97 GLY A N 1
ATOM 673 C CA . GLY A 1 97 ? -31.150 3.695 39.267 1.00 84.00 97 GLY A CA 1
ATOM 674 C C . GLY A 1 97 ? -30.706 4.633 38.146 1.00 84.00 97 GLY A C 1
ATOM 675 O O . GLY A 1 97 ? -30.120 4.193 37.158 1.00 84.00 97 GLY A O 1
ATOM 676 N N . ALA A 1 98 ? -30.885 5.944 38.331 1.00 85.69 98 ALA A N 1
ATOM 677 C CA . ALA A 1 98 ? -30.425 6.944 37.370 1.00 85.69 98 ALA A CA 1
ATOM 678 C C . ALA A 1 98 ? -28.891 6.960 37.211 1.00 85.69 98 ALA A C 1
ATOM 680 O O . ALA A 1 98 ? -28.381 7.191 36.111 1.00 85.69 98 ALA A O 1
ATOM 681 N N . ALA A 1 99 ? -28.136 6.723 38.289 1.00 88.06 99 ALA A N 1
ATOM 682 C CA . ALA A 1 99 ? -26.678 6.633 38.232 1.00 88.06 99 ALA A CA 1
ATOM 683 C C . ALA A 1 99 ? -26.201 5.374 37.488 1.00 88.06 99 ALA A C 1
ATOM 685 O O . ALA A 1 99 ? -25.300 5.471 36.651 1.00 88.06 99 ALA A O 1
ATOM 686 N N . ILE A 1 100 ? -26.831 4.222 37.741 1.00 88.00 100 ILE A N 1
ATOM 687 C CA . ILE A 1 100 ? -26.541 2.957 37.050 1.00 88.00 100 ILE A CA 1
ATOM 688 C C . ILE A 1 100 ? -26.847 3.081 35.557 1.00 88.00 100 ILE A C 1
ATOM 690 O O . ILE A 1 100 ? -26.016 2.709 34.733 1.00 88.00 100 ILE A O 1
ATOM 694 N N . GLU A 1 101 ? -27.979 3.680 35.190 1.00 86.81 101 GLU A N 1
ATOM 695 C CA . GLU A 1 101 ? -28.353 3.876 33.787 1.00 86.81 101 GLU A CA 1
ATOM 696 C C . GLU A 1 101 ? -27.380 4.812 33.048 1.00 86.81 101 GLU A C 1
ATOM 698 O O . GLU A 1 101 ? -26.977 4.549 31.910 1.00 86.81 101 GLU A O 1
ATOM 703 N N . ARG A 1 102 ? -26.908 5.873 33.716 1.00 88.62 102 ARG A N 1
ATOM 704 C CA . ARG A 1 102 ? -25.848 6.743 33.179 1.00 88.62 102 ARG A CA 1
ATOM 705 C C . ARG A 1 102 ? -24.523 5.990 33.003 1.00 88.62 102 ARG A C 1
ATOM 707 O O . ARG A 1 102 ? -23.816 6.218 32.024 1.00 88.62 102 ARG A O 1
ATOM 714 N N . CYS A 1 103 ? -24.187 5.086 33.924 1.00 87.50 103 CYS A N 1
ATOM 715 C CA . CYS A 1 103 ? -23.006 4.230 33.807 1.00 87.50 103 CYS A CA 1
ATOM 716 C C . CYS A 1 103 ? -23.137 3.256 32.624 1.00 87.50 103 CYS A C 1
ATOM 718 O O . CYS A 1 103 ? -22.254 3.208 31.768 1.00 87.50 103 CYS A O 1
ATOM 720 N N . ARG A 1 104 ? -24.271 2.549 32.527 1.00 87.31 104 ARG A N 1
ATOM 721 C CA . ARG A 1 104 ? -24.594 1.593 31.457 1.00 87.31 104 ARG A CA 1
ATOM 722 C C . ARG A 1 104 ? -24.510 2.237 30.076 1.00 87.31 104 ARG A C 1
ATOM 724 O O . ARG A 1 104 ? -23.789 1.743 29.214 1.00 87.31 104 ARG A O 1
ATOM 731 N N . SER A 1 105 ? -25.194 3.365 29.883 1.00 87.50 105 SER A N 1
ATOM 732 C CA . SER A 1 105 ? -25.179 4.113 28.616 1.00 87.50 105 SER A CA 1
ATOM 733 C C . SER A 1 105 ? -23.779 4.625 28.252 1.00 87.50 105 SER A C 1
ATOM 735 O O . SER A 1 105 ? -23.371 4.541 27.093 1.00 87.50 105 SER A O 1
ATOM 737 N N . GLY A 1 106 ? -22.999 5.082 29.238 1.00 87.94 106 GLY A N 1
ATOM 738 C CA . GLY A 1 106 ? -21.601 5.466 29.033 1.00 87.94 106 GLY A CA 1
ATOM 739 C C . GLY A 1 106 ? -20.699 4.296 28.618 1.00 87.94 106 GLY A C 1
ATOM 740 O O . GLY A 1 106 ? -19.835 4.461 27.753 1.00 87.94 106 GLY A O 1
ATOM 741 N N . LEU A 1 107 ? -20.892 3.111 29.205 1.00 88.38 107 LEU A N 1
ATOM 742 C CA . LEU A 1 107 ? -20.142 1.899 28.860 1.00 88.38 107 LEU A CA 1
ATOM 743 C C . LEU A 1 107 ? -20.518 1.356 27.477 1.00 88.38 107 LEU A C 1
ATOM 745 O O . LEU A 1 107 ? -19.615 1.039 26.704 1.00 88.38 107 LEU A O 1
ATOM 749 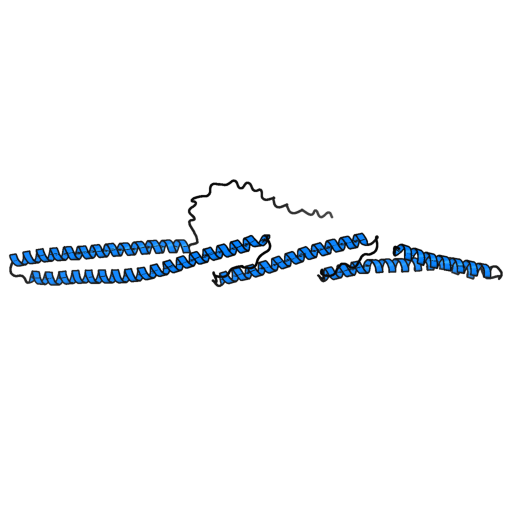N N . ASP A 1 108 ? -21.805 1.324 27.128 1.00 88.19 108 ASP A N 1
ATOM 750 C CA . ASP A 1 108 ? -22.276 0.904 25.799 1.00 88.19 108 ASP A CA 1
ATOM 751 C C . ASP A 1 108 ? -21.699 1.806 24.696 1.00 88.19 108 ASP A C 1
ATOM 753 O O . ASP A 1 108 ? -21.144 1.318 23.708 1.00 88.19 108 ASP A O 1
ATOM 757 N N . GLY A 1 109 ? -21.691 3.129 24.909 1.00 85.50 109 GLY A N 1
ATOM 758 C CA . GLY A 1 109 ? -21.049 4.077 23.994 1.00 85.50 109 GLY A CA 1
ATOM 759 C C . GLY A 1 109 ? -19.558 3.787 23.776 1.00 85.50 109 GLY A C 1
ATOM 760 O O . GLY A 1 109 ? -19.097 3.711 22.633 1.00 85.50 109 GLY A O 1
ATOM 761 N N . ARG A 1 110 ? -18.802 3.550 24.859 1.00 87.88 110 ARG A N 1
ATOM 762 C CA . ARG A 1 110 ? -17.371 3.198 24.780 1.00 87.88 110 ARG A CA 1
ATOM 763 C C . ARG A 1 110 ? -17.141 1.848 24.104 1.00 87.88 110 ARG A C 1
ATOM 765 O O . ARG A 1 110 ? -16.217 1.724 23.302 1.00 87.88 110 ARG A O 1
ATOM 772 N N . GLN A 1 111 ? -17.972 0.847 24.388 1.00 88.81 111 GLN A N 1
ATOM 773 C CA . GLN A 1 111 ? -17.844 -0.485 23.799 1.00 88.81 111 GLN A CA 1
ATOM 774 C C . GLN A 1 111 ? -18.117 -0.454 22.291 1.00 88.81 111 GLN A C 1
ATOM 776 O O . GLN A 1 111 ? -17.374 -1.066 21.521 1.00 88.81 111 GLN A O 1
ATOM 781 N N . ARG A 1 112 ? -19.146 0.276 21.846 1.00 86.31 112 ARG A N 1
ATOM 782 C CA . ARG A 1 112 ? -19.440 0.466 20.416 1.00 86.31 112 ARG A CA 1
ATOM 783 C C . ARG A 1 112 ? -18.295 1.179 19.707 1.00 86.31 112 ARG A C 1
ATOM 785 O O . ARG A 1 112 ? -17.839 0.691 18.675 1.00 86.31 112 ARG A O 1
ATOM 792 N N . ALA A 1 113 ? -17.780 2.264 20.287 1.00 87.38 113 ALA A N 1
ATOM 793 C CA . ALA A 1 113 ? -16.620 2.969 19.748 1.00 87.38 113 ALA A CA 1
ATOM 794 C C . ALA A 1 113 ? -15.388 2.050 19.649 1.00 87.38 113 ALA A C 1
ATOM 796 O O . ALA A 1 113 ? -14.729 2.017 18.611 1.00 87.38 113 ALA A O 1
ATOM 797 N N . GLY A 1 114 ? -15.125 1.237 20.678 1.00 88.56 114 GLY A N 1
ATOM 798 C CA . GLY A 1 114 ? -14.038 0.256 20.677 1.00 88.56 114 GLY A CA 1
ATOM 799 C C . GLY A 1 114 ? -14.202 -0.831 19.610 1.00 88.56 114 GLY A C 1
ATOM 800 O O . GLY A 1 114 ? -13.239 -1.162 18.920 1.00 88.56 114 GLY A O 1
ATOM 801 N N . LYS A 1 115 ? -15.421 -1.353 19.413 1.00 89.81 115 LYS A N 1
ATOM 802 C CA . LYS A 1 115 ? -15.729 -2.333 18.354 1.00 89.81 115 LYS A CA 1
ATOM 803 C C . LYS A 1 115 ? -15.504 -1.748 16.960 1.00 89.81 115 LYS A C 1
ATOM 805 O O . LYS A 1 115 ? -14.884 -2.405 16.128 1.00 89.81 115 LYS A O 1
ATOM 810 N N . VAL A 1 116 ? -15.965 -0.518 16.721 1.00 90.06 116 VAL A N 1
ATOM 811 C CA . VAL A 1 116 ? -15.732 0.201 15.458 1.00 90.06 116 VAL A CA 1
ATOM 812 C C . VAL A 1 116 ? -14.237 0.402 15.236 1.00 90.06 116 VAL A C 1
ATOM 814 O O . VAL A 1 116 ? -13.734 0.049 14.175 1.00 90.06 116 VAL A O 1
ATOM 817 N N . HIS A 1 117 ? -13.509 0.887 16.243 1.00 91.19 117 HIS A N 1
ATOM 818 C CA . HIS A 1 117 ? -12.067 1.096 16.139 1.00 91.19 117 HIS A CA 1
ATOM 819 C C . HIS A 1 117 ? -11.314 -0.206 15.825 1.00 91.19 117 HIS A C 1
ATOM 821 O O . HIS A 1 117 ? -10.497 -0.240 14.910 1.00 91.19 117 HIS A O 1
ATOM 827 N N . ALA A 1 118 ? -11.639 -1.307 16.512 1.00 92.38 118 ALA A N 1
ATOM 828 C CA . ALA A 1 118 ? -11.036 -2.613 16.249 1.00 92.38 118 ALA A CA 1
ATOM 829 C C . ALA A 1 118 ? -11.357 -3.141 14.838 1.00 92.38 118 ALA A C 1
ATOM 831 O O . ALA A 1 118 ? -10.501 -3.753 14.199 1.00 92.38 118 ALA A O 1
ATOM 832 N N . ALA A 1 119 ? -12.575 -2.910 14.339 1.00 91.12 119 ALA A N 1
ATOM 833 C CA . ALA A 1 119 ? -12.955 -3.279 12.978 1.00 91.12 119 ALA A CA 1
ATOM 834 C C . ALA A 1 119 ? -12.177 -2.466 11.933 1.00 91.12 119 ALA A C 1
ATOM 836 O O . ALA A 1 119 ? -11.638 -3.048 10.992 1.00 91.12 119 ALA A O 1
ATOM 837 N N . VAL A 1 120 ? -12.055 -1.150 12.135 1.00 92.31 120 VAL A N 1
ATOM 838 C CA . VAL A 1 120 ? -11.257 -0.273 11.269 1.00 92.31 120 VAL A CA 1
ATOM 839 C C . VAL A 1 120 ? -9.787 -0.688 11.298 1.00 92.31 120 VAL A C 1
ATOM 841 O O . VAL A 1 120 ? -9.216 -0.910 10.240 1.00 92.31 120 VAL A O 1
ATOM 844 N N . ALA A 1 121 ? -9.191 -0.912 12.470 1.00 91.44 121 ALA A N 1
ATOM 845 C CA . ALA A 1 121 ? -7.796 -1.342 12.584 1.00 91.44 121 ALA A CA 1
ATOM 846 C C . ALA A 1 121 ? -7.519 -2.669 11.851 1.00 91.44 121 ALA A C 1
ATOM 848 O O . ALA A 1 121 ? -6.498 -2.811 11.181 1.00 91.44 121 ALA A O 1
ATOM 849 N N . ARG A 1 122 ? -8.446 -3.635 11.916 1.00 93.62 122 ARG A N 1
ATOM 850 C CA . ARG A 1 122 ? -8.341 -4.891 11.150 1.00 93.62 122 ARG A CA 1
ATOM 851 C C . ARG A 1 122 ? -8.434 -4.658 9.645 1.00 93.62 122 ARG A C 1
ATOM 853 O O . ARG A 1 122 ? -7.662 -5.252 8.898 1.00 93.62 122 ARG A O 1
ATOM 860 N N . LEU A 1 123 ? -9.353 -3.799 9.205 1.00 92.50 123 LEU A N 1
ATOM 861 C CA . LEU A 1 123 ? -9.487 -3.420 7.798 1.00 92.50 123 LEU A CA 1
ATOM 862 C C . LEU A 1 123 ? -8.211 -2.740 7.284 1.00 92.50 123 LEU A C 1
ATOM 864 O O . LEU A 1 123 ? -7.727 -3.093 6.213 1.00 92.50 123 LEU A O 1
ATOM 868 N N . MET A 1 124 ? -7.642 -1.824 8.070 1.00 89.81 124 MET A N 1
ATOM 869 C CA . MET A 1 124 ? -6.369 -1.164 7.774 1.00 89.81 124 MET A CA 1
ATOM 870 C C . MET A 1 124 ? -5.236 -2.182 7.656 1.00 89.81 124 MET A C 1
ATOM 872 O O . MET A 1 124 ? -4.499 -2.164 6.675 1.00 89.81 124 MET A O 1
ATOM 876 N N . GLY A 1 125 ? -5.130 -3.103 8.618 1.00 91.94 125 GLY A N 1
ATOM 877 C CA . GLY A 1 125 ? -4.126 -4.165 8.590 1.00 91.94 125 GLY A CA 1
ATOM 878 C C . GLY A 1 125 ? -4.237 -5.038 7.340 1.00 91.94 125 GLY A C 1
ATOM 879 O O . GLY A 1 125 ? -3.229 -5.324 6.706 1.00 91.94 125 GLY A O 1
ATOM 880 N N . ALA A 1 126 ? -5.455 -5.401 6.931 1.00 91.56 126 ALA A N 1
ATOM 881 C CA . ALA A 1 126 ? -5.677 -6.165 5.704 1.00 91.56 126 ALA A CA 1
ATOM 882 C C . ALA A 1 126 ? -5.333 -5.366 4.432 1.00 91.56 126 ALA A C 1
ATOM 884 O O . ALA A 1 126 ? -4.769 -5.920 3.488 1.00 91.56 126 ALA A O 1
ATOM 885 N N . ALA A 1 127 ? -5.657 -4.071 4.402 1.00 91.19 127 ALA A N 1
ATOM 886 C CA . ALA A 1 127 ? -5.357 -3.191 3.275 1.00 91.19 127 ALA A CA 1
ATOM 887 C C . ALA A 1 127 ? -3.842 -2.988 3.099 1.00 91.19 127 ALA A C 1
ATOM 889 O O . ALA A 1 127 ? -3.323 -3.154 1.998 1.00 91.19 127 ALA A O 1
ATOM 890 N N . ILE A 1 128 ? -3.123 -2.722 4.193 1.00 92.06 128 ILE A N 1
ATOM 891 C CA . ILE A 1 128 ? -1.658 -2.600 4.201 1.00 92.06 128 ILE A CA 1
ATOM 892 C C . ILE A 1 128 ? -0.992 -3.952 3.916 1.00 92.06 128 ILE A C 1
ATOM 894 O O . ILE A 1 128 ? 0.004 -3.996 3.204 1.00 92.06 128 ILE A O 1
ATOM 898 N N . GLY A 1 129 ? -1.552 -5.057 4.416 1.00 93.44 129 GLY A N 1
ATOM 899 C CA . GLY A 1 129 ? -1.082 -6.403 4.082 1.00 93.44 129 GLY A CA 1
ATOM 900 C C . GLY A 1 129 ? -1.145 -6.677 2.579 1.00 93.44 129 GLY A C 1
ATOM 901 O O . GLY A 1 129 ? -0.164 -7.127 2.005 1.00 93.44 129 GLY A O 1
ATOM 902 N N . SER A 1 130 ? -2.244 -6.286 1.922 1.00 90.44 130 SER A N 1
ATOM 903 C CA . SER A 1 130 ? -2.380 -6.417 0.460 1.00 90.44 130 SER A CA 1
ATOM 904 C C . SER A 1 130 ? -1.316 -5.599 -0.286 1.00 90.44 130 SER A C 1
ATOM 906 O O . SER A 1 130 ? -0.745 -6.072 -1.263 1.00 90.44 130 SER A O 1
ATOM 908 N N . LEU A 1 131 ? -0.998 -4.393 0.204 1.00 90.38 131 LEU A N 1
ATOM 909 C CA . LEU A 1 131 ? 0.089 -3.575 -0.340 1.00 90.38 131 LEU A CA 1
ATOM 910 C C . LEU A 1 131 ? 1.464 -4.243 -0.151 1.00 90.38 131 LEU A C 1
ATOM 912 O O . LEU A 1 131 ? 2.281 -4.209 -1.067 1.00 90.38 131 LEU A O 1
ATOM 916 N N . ALA A 1 132 ? 1.719 -4.864 1.003 1.00 91.12 132 ALA A N 1
ATOM 917 C CA . ALA A 1 132 ? 2.959 -5.602 1.258 1.00 91.12 132 ALA A CA 1
ATOM 918 C C . ALA A 1 132 ? 3.109 -6.833 0.346 1.00 91.12 132 ALA A C 1
ATOM 920 O O . ALA A 1 132 ? 4.223 -7.158 -0.061 1.00 91.12 132 ALA A O 1
ATOM 921 N N . ASP A 1 133 ? 1.992 -7.460 -0.029 1.00 91.75 133 ASP A N 1
ATOM 922 C CA . ASP A 1 133 ? 1.940 -8.544 -1.015 1.00 91.75 133 ASP A CA 1
ATOM 923 C C . ASP A 1 133 ? 2.073 -8.038 -2.471 1.00 91.75 133 ASP A C 1
ATOM 925 O O . ASP A 1 133 ? 2.151 -8.836 -3.406 1.00 91.75 133 ASP A O 1
ATOM 929 N N . GLY A 1 134 ? 2.117 -6.716 -2.680 1.00 89.25 134 GLY A N 1
ATOM 930 C CA . GLY A 1 134 ? 2.253 -6.080 -3.992 1.00 89.25 134 GLY A CA 1
ATOM 931 C C . GLY A 1 134 ? 0.937 -5.884 -4.754 1.00 89.25 134 GLY A C 1
ATOM 932 O O . GLY A 1 134 ? 0.967 -5.506 -5.926 1.00 89.25 134 GLY A O 1
ATOM 933 N N . ASP A 1 135 ? -0.221 -6.110 -4.125 1.00 92.00 135 ASP A N 1
ATOM 934 C CA . ASP A 1 135 ? -1.526 -5.852 -4.739 1.00 92.00 135 ASP A CA 1
ATOM 935 C C . ASP A 1 135 ? -1.879 -4.362 -4.667 1.00 92.00 135 ASP A C 1
ATOM 937 O O . ASP A 1 135 ? -2.441 -3.861 -3.687 1.00 92.00 135 ASP A O 1
ATOM 941 N N . LEU A 1 136 ? -1.577 -3.657 -5.759 1.00 90.94 136 LEU A N 1
ATOM 942 C CA . LEU A 1 136 ? -1.896 -2.241 -5.911 1.00 90.94 136 LEU A CA 1
ATOM 943 C C . LEU A 1 136 ? -3.353 -1.964 -6.295 1.00 90.94 136 LEU A C 1
ATOM 945 O O . LEU A 1 136 ? -3.775 -0.811 -6.276 1.00 90.94 136 LEU A O 1
ATOM 949 N N . SER A 1 137 ? -4.140 -2.992 -6.618 1.00 90.06 137 SER A N 1
ATOM 950 C CA . SER A 1 137 ? -5.530 -2.843 -7.069 1.00 90.06 137 SER A CA 1
ATOM 951 C C . SER A 1 137 ? -6.530 -2.765 -5.912 1.00 90.06 137 SER A C 1
ATOM 953 O O . SER A 1 137 ? -7.681 -2.358 -6.092 1.00 90.06 137 SER A O 1
ATOM 955 N N . ARG A 1 138 ? -6.097 -3.123 -4.696 1.00 91.19 138 ARG A N 1
ATOM 956 C CA . ARG A 1 138 ? -6.940 -3.122 -3.499 1.00 91.19 138 ARG A CA 1
ATOM 957 C C . ARG A 1 138 ? -7.472 -1.716 -3.213 1.00 91.19 138 ARG A C 1
ATOM 959 O O . ARG A 1 138 ? -6.722 -0.740 -3.184 1.00 91.19 138 ARG A O 1
ATOM 966 N N . ARG A 1 139 ? -8.777 -1.613 -2.955 1.00 91.62 139 ARG A N 1
ATOM 967 C CA . ARG A 1 139 ? -9.441 -0.371 -2.532 1.00 91.62 139 ARG A CA 1
ATOM 968 C C . ARG A 1 139 ? -10.298 -0.614 -1.303 1.00 91.62 139 ARG A C 1
ATOM 970 O O . ARG A 1 139 ? -10.887 -1.684 -1.137 1.00 91.62 139 ARG A O 1
ATOM 977 N N . VAL A 1 140 ? -10.394 0.399 -0.452 1.00 92.00 140 VAL A N 1
ATOM 978 C CA . VAL A 1 140 ? -11.316 0.397 0.683 1.00 92.00 140 VAL A CA 1
ATOM 979 C C . VAL A 1 140 ? -12.630 1.028 0.221 1.00 92.00 140 VAL A C 1
ATOM 981 O O . VAL A 1 140 ? -12.715 2.241 0.049 1.00 92.00 140 VAL A O 1
ATOM 984 N N . THR A 1 141 ? -13.646 0.194 -0.012 1.00 89.62 141 THR A N 1
ATOM 985 C CA . THR A 1 141 ? -14.978 0.612 -0.500 1.00 89.62 141 THR A CA 1
ATOM 986 C C . THR A 1 141 ? -16.013 0.772 0.609 1.00 89.62 141 THR A C 1
ATOM 988 O O . THR A 1 141 ? -17.070 1.358 0.389 1.00 89.62 141 THR A O 1
ATOM 991 N N . LEU A 1 142 ? -15.721 0.254 1.805 1.00 88.62 142 LEU A N 1
ATOM 992 C CA . LEU A 1 142 ? -16.610 0.361 2.954 1.00 88.62 142 LEU A CA 1
ATOM 993 C C . LEU A 1 142 ? -16.782 1.835 3.349 1.00 88.62 142 LEU A C 1
ATOM 995 O O . LEU A 1 142 ? -15.801 2.579 3.426 1.00 88.62 142 LEU A O 1
ATOM 999 N N . ASP A 1 143 ? -18.018 2.255 3.624 1.00 87.19 143 ASP A N 1
ATOM 1000 C CA . ASP A 1 143 ? -18.251 3.583 4.184 1.00 87.19 143 ASP A CA 1
ATOM 1001 C C . ASP A 1 143 ? -17.867 3.586 5.663 1.00 87.19 143 ASP A C 1
ATOM 1003 O O . ASP A 1 143 ? -18.444 2.867 6.483 1.00 87.19 143 ASP A O 1
ATOM 1007 N N . LEU A 1 144 ? -16.829 4.354 5.982 1.00 88.75 144 LEU A N 1
ATOM 1008 C CA . LEU A 1 144 ? -16.319 4.470 7.336 1.00 88.75 144 LEU A CA 1
ATOM 1009 C C . LEU A 1 144 ? -16.981 5.660 8.048 1.00 88.75 144 LEU A C 1
ATOM 1011 O O . LEU A 1 144 ? -17.280 6.675 7.407 1.00 88.75 144 LEU A O 1
ATOM 1015 N N . PRO A 1 145 ? -17.178 5.576 9.378 1.00 88.06 145 PRO A N 1
ATOM 1016 C CA . PRO A 1 145 ? -17.619 6.717 10.173 1.00 88.06 145 PRO A CA 1
ATOM 1017 C C . PRO A 1 145 ? -16.698 7.924 9.967 1.00 88.06 145 PRO A C 1
ATOM 1019 O O . PRO A 1 145 ? -15.501 7.746 9.746 1.00 88.06 145 PRO A O 1
ATOM 1022 N N . GLU A 1 146 ? -17.248 9.134 10.094 1.00 88.81 146 GLU A N 1
ATOM 1023 C CA . GLU A 1 146 ? -16.571 10.416 9.829 1.00 88.81 146 GLU A CA 1
ATOM 1024 C C . GLU A 1 146 ? -15.077 10.475 10.224 1.00 88.81 146 GLU A C 1
ATOM 1026 O O . GLU A 1 146 ? -14.269 10.742 9.332 1.00 88.81 146 GLU A O 1
ATOM 1031 N N . PRO A 1 147 ? -14.651 10.145 11.468 1.00 87.44 147 PRO A N 1
ATOM 1032 C CA . PRO A 1 147 ? -13.241 10.261 11.865 1.00 87.44 147 PRO A CA 1
ATOM 1033 C C . PRO A 1 147 ? -12.275 9.352 11.087 1.00 87.44 147 PRO A C 1
ATOM 1035 O O . PRO A 1 147 ? -11.069 9.567 11.132 1.00 87.44 147 PRO A O 1
ATOM 1038 N N . TYR A 1 148 ? -12.777 8.338 10.380 1.00 90.12 148 TYR A N 1
ATOM 1039 C CA . TYR A 1 148 ? -11.974 7.378 9.619 1.00 90.12 148 TYR A CA 1
ATOM 1040 C C . TYR A 1 148 ? -12.127 7.534 8.099 1.00 90.12 148 TYR A C 1
ATOM 1042 O O . TYR A 1 148 ? -11.465 6.822 7.345 1.00 90.12 148 TYR A O 1
ATOM 1050 N N . ARG A 1 149 ? -12.983 8.450 7.625 1.00 90.38 149 ARG A N 1
ATOM 1051 C CA . ARG A 1 149 ? -13.209 8.669 6.188 1.00 90.38 149 ARG A CA 1
ATOM 1052 C C . ARG A 1 149 ? -11.950 9.174 5.486 1.00 90.38 149 ARG A C 1
ATOM 1054 O O . ARG A 1 149 ? -11.591 8.624 4.452 1.00 90.38 149 ARG A O 1
ATOM 1061 N N . ALA A 1 150 ? -11.250 10.125 6.108 1.00 89.81 150 ALA A N 1
ATOM 1062 C CA . ALA A 1 150 ? -9.985 10.651 5.598 1.00 89.81 150 ALA A CA 1
ATOM 1063 C C . ALA A 1 150 ? -8.974 9.528 5.329 1.00 89.81 150 ALA A C 1
ATOM 1065 O O . ALA A 1 150 ? -8.410 9.461 4.249 1.00 89.81 150 ALA A O 1
ATOM 1066 N N . PHE A 1 151 ? -8.846 8.561 6.245 1.00 89.56 151 PHE A N 1
ATOM 1067 C CA . PHE A 1 151 ? -7.949 7.423 6.043 1.00 89.56 151 PHE A CA 1
ATOM 1068 C C . PHE A 1 151 ? -8.301 6.592 4.801 1.00 89.56 151 PHE A C 1
ATOM 1070 O O . PHE A 1 151 ? -7.410 6.198 4.053 1.00 89.56 151 PHE A O 1
ATOM 1077 N N . ARG A 1 152 ? -9.590 6.293 4.580 1.00 91.62 152 ARG A N 1
ATOM 1078 C CA . ARG A 1 152 ? -10.030 5.556 3.384 1.00 91.62 152 ARG A CA 1
ATOM 1079 C C . ARG A 1 152 ? -9.612 6.298 2.121 1.00 91.62 152 ARG A C 1
ATOM 1081 O O . ARG A 1 152 ? -9.101 5.682 1.187 1.00 91.62 152 ARG A O 1
ATOM 1088 N N . ASP A 1 153 ? -9.881 7.595 2.104 1.00 93.06 153 ASP A N 1
ATOM 1089 C CA . ASP A 1 153 ? -9.660 8.441 0.943 1.00 93.06 153 ASP A CA 1
ATOM 1090 C C . ASP A 1 153 ? -8.148 8.596 0.681 1.00 93.06 153 ASP A C 1
ATOM 1092 O O . ASP A 1 153 ? -7.703 8.356 -0.440 1.00 93.06 153 ASP A O 1
ATOM 1096 N N . ASP A 1 154 ? -7.345 8.833 1.724 1.00 92.44 154 ASP A N 1
ATOM 1097 C CA . ASP A 1 154 ? -5.880 8.905 1.659 1.00 92.44 154 ASP A CA 1
ATOM 1098 C C . ASP A 1 154 ? -5.254 7.582 1.202 1.00 92.44 154 ASP A C 1
ATOM 1100 O O . ASP A 1 154 ? -4.363 7.573 0.348 1.00 92.44 154 ASP A O 1
ATOM 1104 N N . PHE A 1 155 ? -5.728 6.448 1.734 1.00 92.94 155 PHE A N 1
ATOM 1105 C CA . PHE A 1 155 ? -5.270 5.125 1.313 1.00 92.94 155 PHE A CA 1
ATOM 1106 C C . PHE A 1 155 ? -5.554 4.914 -0.175 1.00 92.94 155 PHE A C 1
ATOM 1108 O O . PHE A 1 155 ? -4.637 4.621 -0.938 1.00 92.94 155 PHE A O 1
ATOM 1115 N N . ASN A 1 156 ? -6.800 5.112 -0.611 1.00 94.06 156 ASN A N 1
ATOM 1116 C CA . ASN A 1 156 ? -7.185 4.905 -2.006 1.00 94.06 156 ASN A CA 1
ATOM 1117 C C . ASN A 1 156 ? -6.421 5.842 -2.959 1.00 94.06 156 ASN A C 1
ATOM 1119 O O . ASN A 1 156 ? -5.946 5.379 -3.995 1.00 94.06 156 ASN A O 1
ATOM 1123 N N . ALA A 1 157 ? -6.243 7.116 -2.593 1.00 94.38 157 ALA A N 1
ATOM 1124 C CA . ALA A 1 157 ? -5.471 8.079 -3.378 1.00 94.38 157 ALA A CA 1
ATOM 1125 C C . ALA A 1 157 ? -3.984 7.695 -3.467 1.00 94.38 157 ALA A C 1
ATOM 1127 O O . ALA A 1 157 ? -3.356 7.836 -4.516 1.00 94.38 157 ALA A O 1
ATOM 1128 N N . THR A 1 158 ? -3.411 7.176 -2.379 1.00 92.88 158 THR A N 1
ATOM 1129 C CA . THR A 1 158 ? -2.027 6.680 -2.373 1.00 92.88 158 THR A CA 1
ATOM 1130 C C . THR A 1 158 ? -1.876 5.467 -3.287 1.00 92.88 158 THR A C 1
ATOM 1132 O O . THR A 1 158 ? -0.936 5.417 -4.078 1.00 92.88 158 THR A O 1
ATOM 1135 N N . MET A 1 159 ? -2.820 4.522 -3.236 1.00 93.56 159 MET A N 1
ATOM 1136 C CA . MET A 1 159 ? -2.816 3.347 -4.112 1.00 93.56 159 MET A CA 1
ATOM 1137 C C . MET A 1 159 ? -2.938 3.734 -5.589 1.00 93.56 159 MET A C 1
ATOM 1139 O O . MET A 1 159 ? -2.214 3.190 -6.416 1.00 93.56 159 MET A O 1
ATOM 1143 N N . GLU A 1 160 ? -3.789 4.708 -5.919 1.00 93.00 160 GLU A N 1
ATOM 1144 C CA . GLU A 1 160 ? -3.930 5.231 -7.284 1.00 93.00 160 GLU A CA 1
ATOM 1145 C C . GLU A 1 160 ? -2.627 5.860 -7.799 1.00 93.00 160 GLU A C 1
ATOM 1147 O O . GLU A 1 160 ? -2.184 5.558 -8.908 1.00 93.00 160 GLU A O 1
ATOM 1152 N N . ARG A 1 161 ? -1.961 6.681 -6.978 1.00 91.19 161 ARG A N 1
ATOM 1153 C CA . ARG A 1 161 ? -0.658 7.271 -7.331 1.00 91.19 161 ARG A CA 1
ATOM 1154 C C . ARG A 1 161 ? 0.415 6.207 -7.532 1.00 91.19 161 ARG A C 1
ATOM 1156 O O . ARG A 1 161 ? 1.213 6.313 -8.461 1.00 91.19 161 ARG A O 1
ATOM 1163 N N . LEU A 1 162 ? 0.435 5.190 -6.673 1.00 91.12 162 LEU A N 1
ATOM 1164 C CA . LEU A 1 162 ? 1.404 4.104 -6.760 1.00 91.12 162 LEU A CA 1
ATOM 1165 C C . LEU A 1 162 ? 1.171 3.259 -8.019 1.00 91.12 162 LEU A C 1
ATOM 1167 O O . LEU A 1 162 ? 2.119 2.970 -8.745 1.00 91.12 162 LEU A O 1
ATOM 1171 N N . GLU A 1 163 ? -0.082 2.934 -8.333 1.00 91.31 163 GLU A N 1
ATOM 1172 C CA . GLU A 1 163 ? -0.463 2.226 -9.559 1.00 91.31 163 GLU A CA 1
ATOM 1173 C C . GLU A 1 163 ? -0.060 3.010 -10.818 1.00 91.31 163 GLU A C 1
ATOM 1175 O O . GLU A 1 163 ? 0.563 2.449 -11.722 1.00 91.31 163 GLU A O 1
ATOM 1180 N N . ALA A 1 164 ? -0.319 4.321 -10.852 1.00 90.06 164 ALA A N 1
ATOM 1181 C CA . ALA A 1 164 ? 0.097 5.188 -11.955 1.00 90.06 164 ALA A CA 1
ATOM 1182 C C . ALA A 1 164 ? 1.630 5.246 -12.115 1.00 90.06 164 ALA A C 1
ATOM 1184 O O . ALA A 1 164 ? 2.152 5.178 -13.236 1.00 90.06 164 ALA A O 1
ATOM 1185 N N . ALA A 1 165 ? 2.370 5.320 -11.005 1.00 88.81 165 ALA A N 1
ATOM 1186 C CA . ALA A 1 165 ? 3.831 5.305 -11.020 1.00 88.81 165 ALA A CA 1
ATOM 1187 C C . ALA A 1 165 ? 4.384 3.972 -11.555 1.00 88.81 165 ALA A C 1
ATOM 1189 O O . ALA A 1 165 ? 5.261 3.969 -12.421 1.00 88.81 165 ALA A O 1
ATOM 1190 N N . PHE A 1 166 ? 3.834 2.836 -11.116 1.00 89.44 166 PHE A N 1
ATOM 1191 C CA . PHE A 1 166 ? 4.228 1.514 -11.615 1.00 89.44 166 PHE A CA 1
ATOM 1192 C C . PHE A 1 166 ? 3.861 1.295 -13.087 1.00 89.44 166 PHE A C 1
ATOM 1194 O O . PHE A 1 166 ? 4.638 0.687 -13.831 1.00 89.44 166 PHE A O 1
ATOM 1201 N N . ALA A 1 167 ? 2.717 1.811 -13.540 1.00 89.50 167 ALA A N 1
ATOM 1202 C CA . ALA A 1 167 ? 2.340 1.775 -14.952 1.00 89.50 167 ALA A CA 1
ATOM 1203 C C . ALA A 1 167 ? 3.336 2.566 -15.820 1.00 89.50 167 ALA A C 1
ATOM 1205 O O . ALA A 1 167 ? 3.760 2.088 -16.879 1.00 89.50 167 ALA A O 1
ATOM 1206 N N . THR A 1 168 ? 3.768 3.733 -15.335 1.00 88.88 168 THR A N 1
ATOM 1207 C CA . THR A 1 168 ? 4.803 4.555 -15.982 1.00 88.88 168 THR A CA 1
ATOM 1208 C C . THR A 1 168 ? 6.132 3.803 -16.037 1.00 88.88 168 THR A C 1
ATOM 1210 O O . THR A 1 168 ? 6.691 3.627 -17.118 1.00 88.88 168 THR A O 1
ATOM 1213 N N . LEU A 1 169 ? 6.584 3.247 -14.908 1.00 89.62 169 LEU A N 1
ATOM 1214 C CA . LEU A 1 169 ? 7.819 2.460 -14.820 1.00 89.62 169 LEU A CA 1
ATOM 1215 C C . LEU A 1 169 ? 7.815 1.253 -15.774 1.00 89.62 169 LEU A C 1
ATOM 1217 O O . LEU A 1 169 ? 8.809 0.979 -16.449 1.00 89.62 169 LEU A O 1
ATOM 1221 N N . THR A 1 170 ? 6.686 0.550 -15.869 1.00 89.62 170 THR A N 1
ATOM 1222 C CA . THR A 1 170 ? 6.514 -0.589 -16.783 1.00 89.62 170 THR A CA 1
ATOM 1223 C C . THR A 1 170 ? 6.601 -0.150 -18.244 1.00 89.62 170 THR A C 1
ATOM 1225 O O . THR A 1 170 ? 7.197 -0.846 -19.067 1.00 89.62 170 THR A O 1
ATOM 1228 N N . THR A 1 171 ? 6.016 1.000 -18.580 1.00 89.94 171 THR A N 1
ATOM 1229 C CA . THR A 1 171 ? 6.036 1.549 -19.942 1.00 89.94 171 THR A CA 1
ATOM 1230 C C . THR A 1 171 ? 7.447 1.968 -20.342 1.00 89.94 171 THR A C 1
ATOM 1232 O O . THR A 1 171 ? 7.950 1.495 -21.359 1.00 89.94 171 THR A O 1
ATOM 1235 N N . SER A 1 172 ? 8.134 2.742 -19.502 1.00 88.56 172 SER A N 1
ATOM 1236 C CA . SER A 1 172 ? 9.520 3.150 -19.751 1.00 88.56 172 SER A CA 1
ATOM 1237 C C . SER A 1 172 ? 10.483 1.958 -19.793 1.00 88.56 172 SER A C 1
ATOM 1239 O O . SER A 1 172 ? 11.383 1.916 -20.624 1.00 88.56 172 SER A O 1
ATOM 1241 N N . SER A 1 173 ? 10.261 0.916 -18.981 1.00 88.88 173 SER A N 1
ATOM 1242 C CA . SER A 1 173 ? 11.055 -0.322 -19.073 1.00 88.88 173 SER A CA 1
ATOM 1243 C C . SER A 1 173 ? 10.907 -1.006 -20.438 1.00 88.88 173 SER A C 1
ATOM 1245 O O . SER A 1 173 ? 11.885 -1.509 -20.988 1.00 88.88 173 SER A O 1
ATOM 1247 N N . LYS A 1 174 ? 9.699 -1.010 -21.022 1.00 89.88 174 LYS A N 1
ATOM 1248 C CA . LYS A 1 174 ? 9.475 -1.545 -22.377 1.00 89.88 174 LYS A CA 1
ATOM 1249 C C . LYS A 1 174 ? 10.188 -0.709 -23.438 1.00 89.88 174 LYS A C 1
ATOM 1251 O O . LYS A 1 174 ? 10.766 -1.289 -24.354 1.00 89.88 174 LYS A O 1
ATOM 1256 N N . HIS A 1 175 ? 10.156 0.617 -23.313 1.00 89.56 175 HIS A N 1
ATOM 1257 C CA . HIS A 1 175 ? 10.866 1.518 -24.223 1.00 89.56 175 HIS A CA 1
ATOM 1258 C C . HIS A 1 175 ? 12.377 1.298 -24.159 1.00 89.56 175 HIS A C 1
ATOM 1260 O O . HIS A 1 175 ? 13.006 1.119 -25.196 1.00 89.56 175 HIS A O 1
ATOM 1266 N N . LEU A 1 176 ? 12.947 1.172 -22.960 1.00 88.50 176 LEU A N 1
ATOM 1267 C CA . LEU A 1 176 ? 14.376 0.920 -22.780 1.00 88.50 176 LEU A CA 1
ATOM 1268 C C . LEU A 1 176 ? 14.817 -0.412 -23.409 1.00 88.50 176 LEU A C 1
ATOM 1270 O O . LEU A 1 176 ? 15.853 -0.469 -24.068 1.00 88.50 176 LEU A O 1
ATOM 1274 N N . VAL A 1 177 ? 14.011 -1.473 -23.282 1.00 90.00 177 VAL A N 1
ATOM 1275 C CA . VAL A 1 177 ? 14.270 -2.751 -23.972 1.00 90.00 177 VAL A CA 1
ATOM 1276 C C . VAL A 1 177 ? 14.200 -2.594 -25.494 1.00 90.00 177 VAL A C 1
ATOM 1278 O O . VAL A 1 177 ? 15.054 -3.134 -26.199 1.00 90.00 177 VAL A O 1
ATOM 1281 N N . ALA A 1 178 ? 13.213 -1.859 -26.013 1.00 89.69 178 ALA A N 1
ATOM 1282 C CA . ALA A 1 178 ? 13.101 -1.597 -27.447 1.00 89.69 178 ALA A CA 1
ATOM 1283 C C . ALA A 1 178 ? 14.304 -0.793 -27.966 1.00 89.69 178 ALA A C 1
ATOM 1285 O O . ALA A 1 178 ? 14.923 -1.177 -28.959 1.00 89.69 178 ALA A O 1
ATOM 1286 N N . HIS A 1 179 ? 14.707 0.258 -27.253 1.00 89.69 179 HIS A N 1
ATOM 1287 C CA . HIS A 1 179 ? 15.874 1.053 -27.610 1.00 89.69 179 HIS A CA 1
ATOM 1288 C C . HIS A 1 179 ? 17.180 0.261 -27.520 1.00 89.69 179 HIS A C 1
ATOM 1290 O O . HIS A 1 179 ? 18.044 0.430 -28.376 1.00 89.69 179 HIS A O 1
ATOM 1296 N N . GLN A 1 180 ? 17.322 -0.650 -26.555 1.00 90.44 180 GLN A N 1
ATOM 1297 C CA . GLN A 1 180 ? 18.481 -1.542 -26.493 1.00 90.44 180 GLN A CA 1
ATOM 1298 C C . GLN A 1 180 ? 18.592 -2.403 -27.763 1.00 90.44 180 GLN A C 1
ATOM 1300 O O . GLN A 1 180 ? 19.671 -2.517 -28.341 1.00 90.44 180 GLN A O 1
ATOM 1305 N N . GLN A 1 181 ? 17.472 -2.947 -28.251 1.00 91.38 181 GLN A N 1
ATOM 1306 C CA . GLN A 1 181 ? 17.443 -3.701 -29.510 1.00 91.38 181 GLN A CA 1
ATOM 1307 C C . GLN A 1 181 ? 17.789 -2.819 -30.721 1.00 91.38 181 GLN A C 1
ATOM 1309 O O . GLN A 1 181 ? 18.493 -3.259 -31.635 1.00 91.38 181 GLN A O 1
ATOM 1314 N N . GLU A 1 182 ? 17.320 -1.568 -30.739 1.00 90.75 182 GLU A N 1
ATOM 1315 C CA . GLU A 1 182 ? 17.655 -0.597 -31.787 1.00 90.75 182 GLU A CA 1
ATOM 1316 C C . GLU A 1 182 ? 19.142 -0.227 -31.781 1.00 90.75 182 GLU A C 1
ATOM 1318 O O . GLU A 1 182 ? 19.753 -0.182 -32.854 1.00 90.75 182 GLU A O 1
ATOM 1323 N N . ILE A 1 183 ? 19.731 -0.020 -30.598 1.00 90.88 183 ILE A N 1
ATOM 1324 C CA . ILE A 1 183 ? 21.165 0.221 -30.400 1.00 90.88 183 ILE A CA 1
ATOM 1325 C C . ILE A 1 183 ? 21.960 -0.968 -30.934 1.00 90.88 183 ILE A C 1
ATOM 1327 O O . ILE A 1 183 ? 22.815 -0.778 -31.797 1.00 90.88 183 ILE A O 1
ATOM 1331 N N . ASP A 1 184 ? 21.652 -2.194 -30.516 1.00 91.19 184 ASP A N 1
ATOM 1332 C CA . ASP A 1 184 ? 22.387 -3.382 -30.965 1.00 91.19 184 ASP A CA 1
ATOM 1333 C C . ASP A 1 184 ? 22.324 -3.537 -32.497 1.00 91.19 184 ASP A C 1
ATOM 1335 O O . ASP A 1 184 ? 23.339 -3.762 -33.170 1.00 91.19 184 ASP A O 1
ATOM 1339 N N . ALA A 1 185 ? 21.143 -3.325 -33.087 1.00 91.88 185 ALA A N 1
ATOM 1340 C CA . ALA A 1 185 ? 20.955 -3.373 -34.535 1.00 91.88 185 ALA A CA 1
ATOM 1341 C C . ALA A 1 185 ? 21.666 -2.224 -35.274 1.00 91.88 185 ALA A C 1
ATOM 1343 O O . ALA A 1 185 ? 22.130 -2.398 -36.408 1.00 91.88 185 ALA A O 1
ATOM 1344 N N . ALA A 1 186 ? 21.722 -1.027 -34.694 1.00 91.56 186 ALA A N 1
ATOM 1345 C CA . ALA A 1 186 ? 22.411 0.123 -35.270 1.00 91.56 186 ALA A CA 1
ATOM 1346 C C . ALA A 1 186 ? 23.938 -0.024 -35.168 1.00 91.56 186 ALA A C 1
ATOM 1348 O O . ALA A 1 186 ? 24.628 0.188 -36.168 1.00 91.56 186 ALA A O 1
ATOM 1349 N N . ALA A 1 187 ? 24.451 -0.483 -34.026 1.00 93.00 187 ALA A N 1
ATOM 1350 C CA . ALA A 1 187 ? 25.861 -0.791 -33.805 1.00 93.00 187 ALA A CA 1
ATOM 1351 C C . ALA A 1 187 ? 26.350 -1.878 -34.772 1.00 93.00 187 ALA A C 1
ATOM 1353 O O . ALA A 1 187 ? 27.365 -1.696 -35.446 1.00 93.00 187 ALA A O 1
ATOM 1354 N N . SER A 1 188 ? 25.585 -2.966 -34.925 1.00 94.69 188 SER A N 1
ATOM 1355 C CA . SER A 1 188 ? 25.889 -4.033 -35.888 1.00 94.69 188 SER A CA 1
ATOM 1356 C C . SER A 1 188 ? 25.957 -3.505 -37.327 1.00 94.69 188 SER A C 1
ATOM 1358 O O . SER A 1 188 ? 26.919 -3.770 -38.055 1.00 94.69 188 SER A O 1
ATOM 1360 N N . ARG A 1 189 ? 24.985 -2.674 -37.735 1.00 94.06 189 ARG A N 1
ATOM 1361 C CA . ARG A 1 189 ? 24.970 -2.041 -39.067 1.00 94.06 189 ARG A CA 1
ATOM 1362 C C . ARG A 1 189 ? 26.151 -1.096 -39.276 1.00 94.06 189 ARG A C 1
ATOM 1364 O O . ARG A 1 189 ? 26.726 -1.093 -40.366 1.00 94.06 189 ARG A O 1
ATOM 1371 N N . LEU A 1 190 ? 26.517 -0.307 -38.268 1.00 93.19 190 LEU A N 1
ATOM 1372 C CA . LEU A 1 190 ? 27.667 0.592 -38.333 1.00 93.19 190 LEU A CA 1
ATOM 1373 C C . LEU A 1 190 ? 28.971 -0.201 -38.468 1.00 93.19 190 LEU A C 1
ATOM 1375 O O . LEU A 1 190 ? 29.760 0.090 -39.366 1.00 93.19 190 LEU A O 1
ATOM 1379 N N . GLY A 1 191 ? 29.145 -1.255 -37.666 1.00 94.31 191 GLY A N 1
ATOM 1380 C CA . GLY A 1 191 ? 30.288 -2.165 -37.751 1.00 94.31 191 GLY A CA 1
ATOM 1381 C C . GLY A 1 191 ? 30.403 -2.826 -39.125 1.00 94.31 191 GLY A C 1
ATOM 1382 O O . GLY A 1 191 ? 31.461 -2.776 -39.747 1.00 94.31 191 GLY A O 1
ATOM 1383 N N . GLN A 1 192 ? 29.299 -3.349 -39.669 1.00 95.38 192 GLN A N 1
ATOM 1384 C CA . GLN A 1 192 ? 29.298 -3.957 -41.002 1.00 95.38 192 GLN A CA 1
ATOM 1385 C C . GLN A 1 192 ? 29.659 -2.946 -42.103 1.00 95.38 192 GLN A C 1
ATOM 1387 O O . GLN A 1 192 ? 30.359 -3.290 -43.056 1.00 95.38 192 GLN A O 1
ATOM 1392 N N . ARG A 1 193 ? 29.190 -1.696 -42.007 1.00 93.56 193 ARG A N 1
ATOM 1393 C CA . ARG A 1 193 ? 29.540 -0.651 -42.980 1.00 93.56 193 ARG A CA 1
ATOM 1394 C C . ARG A 1 193 ? 30.984 -0.181 -42.842 1.00 93.56 193 ARG A C 1
ATOM 1396 O O . ARG A 1 193 ? 31.609 0.100 -43.862 1.00 93.56 193 ARG A O 1
ATOM 1403 N N . ALA A 1 194 ? 31.503 -0.075 -41.621 1.00 93.38 194 ALA A N 1
ATOM 1404 C CA . ALA A 1 194 ? 32.905 0.243 -41.372 1.00 93.38 194 ALA A CA 1
ATOM 1405 C C . ALA A 1 194 ? 33.812 -0.857 -41.942 1.00 93.38 194 ALA A C 1
ATOM 1407 O O . ALA A 1 194 ? 34.754 -0.551 -42.669 1.00 93.38 194 ALA A O 1
ATOM 1408 N N . GLN A 1 195 ? 33.449 -2.125 -41.729 1.00 95.00 195 GLN A N 1
ATOM 1409 C CA . GLN A 1 195 ? 34.162 -3.269 -42.290 1.00 95.00 195 GLN A CA 1
ATOM 1410 C C . GLN A 1 195 ? 34.151 -3.264 -43.823 1.00 95.00 195 GLN A C 1
ATOM 1412 O O . GLN A 1 195 ? 35.202 -3.382 -44.441 1.00 95.00 195 GLN A O 1
ATOM 1417 N N . LYS A 1 196 ? 32.983 -3.065 -44.451 1.00 94.50 196 LYS A N 1
ATOM 1418 C CA . LYS A 1 196 ? 32.873 -2.967 -45.919 1.00 94.50 196 LYS A CA 1
ATOM 1419 C C . LYS A 1 196 ? 33.682 -1.805 -46.493 1.00 94.50 196 LYS A C 1
ATOM 1421 O O . LYS A 1 196 ? 34.175 -1.899 -47.611 1.00 94.50 196 LYS A O 1
ATOM 1426 N N . LEU A 1 197 ? 33.781 -0.695 -45.759 1.00 94.31 197 LEU A N 1
ATOM 1427 C CA . LEU A 1 197 ? 34.604 0.439 -46.167 1.00 94.31 197 LEU A CA 1
ATOM 1428 C C . LEU A 1 197 ? 36.092 0.081 -46.118 1.00 94.31 197 LEU A C 1
ATOM 1430 O O . LEU A 1 197 ? 36.790 0.376 -47.080 1.00 94.31 197 LEU A O 1
ATOM 1434 N N . ALA A 1 198 ? 36.551 -0.575 -45.050 1.00 94.25 198 ALA A N 1
ATOM 1435 C CA . ALA A 1 198 ? 37.929 -1.049 -44.934 1.00 94.25 198 ALA A CA 1
ATOM 1436 C C . ALA A 1 198 ? 38.279 -2.057 -46.043 1.00 94.25 198 ALA A C 1
ATOM 1438 O O . ALA A 1 198 ? 39.248 -1.859 -46.764 1.00 94.25 198 ALA A O 1
ATOM 1439 N N . GLU A 1 199 ? 37.425 -3.056 -46.276 1.00 93.62 199 GLU A N 1
ATOM 1440 C CA . GLU A 1 199 ? 37.611 -4.038 -47.352 1.00 93.62 199 GLU A CA 1
ATOM 1441 C C . GLU A 1 199 ? 37.661 -3.371 -48.735 1.00 93.62 199 GLU A C 1
ATOM 1443 O O . GLU A 1 199 ? 38.517 -3.683 -49.562 1.00 93.62 199 GLU A O 1
ATOM 1448 N N . ARG A 1 200 ? 36.774 -2.399 -48.988 1.00 90.69 200 ARG A N 1
ATOM 1449 C CA . ARG A 1 200 ? 36.806 -1.622 -50.232 1.00 90.69 200 ARG A CA 1
ATOM 1450 C C . ARG A 1 200 ? 38.100 -0.821 -50.364 1.00 90.69 200 ARG A C 1
ATOM 1452 O O . ARG A 1 200 ? 38.569 -0.650 -51.485 1.00 90.69 200 ARG A O 1
ATOM 1459 N N . ILE A 1 201 ? 38.640 -0.310 -49.257 1.00 92.62 201 ILE A N 1
ATOM 1460 C CA . ILE A 1 201 ? 39.910 0.413 -49.255 1.00 92.62 201 ILE A CA 1
ATOM 1461 C C . ILE A 1 201 ? 41.054 -0.522 -49.660 1.00 92.62 201 ILE A C 1
ATOM 1463 O O . ILE A 1 201 ? 41.814 -0.176 -50.562 1.00 92.62 201 ILE A O 1
ATOM 1467 N N . ASP A 1 202 ? 41.115 -1.717 -49.073 1.00 92.62 202 ASP A N 1
ATOM 1468 C CA . ASP A 1 202 ? 42.154 -2.714 -49.354 1.00 92.62 202 ASP A CA 1
ATOM 1469 C C . ASP A 1 202 ? 42.113 -3.213 -50.808 1.00 92.62 202 ASP A C 1
ATOM 1471 O O . ASP A 1 202 ? 43.140 -3.246 -51.488 1.00 92.62 202 ASP A O 1
ATOM 1475 N N . ILE A 1 203 ? 40.923 -3.549 -51.325 1.00 89.56 203 ILE A N 1
ATOM 1476 C CA . ILE A 1 203 ? 40.747 -4.016 -52.714 1.00 89.56 203 ILE A CA 1
ATOM 1477 C C . ILE A 1 203 ? 41.220 -2.956 -53.717 1.00 89.56 203 ILE A C 1
ATOM 1479 O O . ILE A 1 203 ? 41.864 -3.275 -54.717 1.00 89.56 203 ILE A O 1
ATOM 1483 N N . GLU A 1 204 ? 40.889 -1.691 -53.472 1.00 89.75 204 GLU A N 1
ATOM 1484 C CA . GLU A 1 204 ? 41.228 -0.598 -54.385 1.00 89.75 204 GLU A CA 1
ATOM 1485 C C . GLU A 1 204 ? 42.704 -0.198 -54.279 1.00 89.75 204 GLU A C 1
ATOM 1487 O O . GLU A 1 204 ? 43.301 0.127 -55.303 1.00 89.75 204 GLU A O 1
ATOM 1492 N N . LEU A 1 205 ? 43.322 -0.287 -53.094 1.00 90.19 205 LEU A N 1
ATOM 1493 C CA . LEU A 1 205 ? 44.775 -0.145 -52.926 1.00 90.19 205 LEU A CA 1
ATOM 1494 C C . LEU A 1 205 ? 45.528 -1.168 -53.783 1.00 90.19 205 LEU A C 1
ATOM 1496 O O . LEU A 1 205 ? 46.372 -0.779 -54.588 1.00 90.19 205 LEU A O 1
ATOM 1500 N N . LEU A 1 206 ? 45.145 -2.447 -53.710 1.00 89.56 206 LEU A N 1
ATOM 1501 C CA . LEU A 1 206 ? 45.718 -3.502 -54.555 1.00 89.56 206 LEU A CA 1
ATOM 1502 C C . LEU A 1 206 ? 45.476 -3.248 -56.052 1.00 89.56 206 LEU A C 1
ATOM 1504 O O . LEU A 1 206 ? 46.329 -3.538 -56.892 1.00 89.56 206 LEU A O 1
ATOM 1508 N N . ALA A 1 207 ? 44.312 -2.708 -56.419 1.00 87.75 207 ALA A N 1
ATOM 1509 C CA . ALA A 1 207 ? 44.018 -2.369 -57.809 1.00 87.75 207 ALA A CA 1
ATOM 1510 C C . ALA A 1 207 ? 44.872 -1.194 -58.319 1.00 87.75 207 ALA A C 1
ATOM 1512 O O . ALA A 1 207 ? 45.280 -1.200 -59.479 1.00 87.75 207 ALA A O 1
ATOM 1513 N N . ILE A 1 208 ? 45.147 -0.203 -57.464 1.00 88.56 208 ILE A N 1
ATOM 1514 C CA . ILE A 1 208 ? 46.030 0.934 -57.759 1.00 88.56 208 ILE A CA 1
ATOM 1515 C C . ILE A 1 208 ? 47.486 0.467 -57.887 1.00 88.56 208 ILE A C 1
ATOM 1517 O O . ILE A 1 208 ? 48.167 0.900 -58.812 1.00 88.56 208 ILE A O 1
ATOM 1521 N N . GLU A 1 209 ? 47.949 -0.440 -57.023 1.00 86.56 209 GLU A N 1
ATOM 1522 C CA . GLU A 1 209 ? 49.306 -1.012 -57.079 1.00 86.56 209 GLU A CA 1
ATOM 1523 C C . GLU A 1 209 ? 49.588 -1.759 -58.391 1.00 86.56 209 GLU A C 1
ATOM 1525 O O . GLU A 1 209 ? 50.713 -1.744 -58.883 1.00 86.56 209 GLU A O 1
ATOM 1530 N N . ASN A 1 210 ? 48.562 -2.372 -58.988 1.00 86.56 210 ASN A N 1
ATOM 1531 C CA . ASN A 1 210 ? 48.673 -3.111 -60.249 1.00 86.56 210 ASN A CA 1
ATOM 1532 C C . ASN A 1 210 ? 48.457 -2.242 -61.510 1.00 86.56 210 ASN A C 1
ATOM 1534 O O . ASN A 1 210 ? 48.495 -2.765 -62.627 1.00 86.56 210 ASN A O 1
ATOM 1538 N N . CYS A 1 211 ? 48.223 -0.930 -61.371 1.00 87.50 211 CYS A N 1
ATOM 1539 C CA . CYS A 1 211 ? 48.115 -0.015 -62.511 1.00 87.50 211 CYS A CA 1
ATOM 1540 C C . CYS A 1 211 ? 49.506 0.368 -63.042 1.00 87.50 211 CYS A C 1
ATOM 1542 O O . CYS A 1 211 ? 50.306 0.983 -62.343 1.00 87.50 211 CYS A O 1
ATOM 1544 N N . ASN A 1 212 ? 49.764 0.078 -64.319 1.00 86.69 212 ASN A N 1
ATOM 1545 C CA . ASN A 1 212 ? 51.047 0.381 -64.969 1.00 86.69 212 ASN A CA 1
ATOM 1546 C C . ASN A 1 212 ? 51.096 1.770 -65.634 1.00 86.69 212 ASN A C 1
ATOM 1548 O O . ASN A 1 212 ? 52.180 2.255 -65.955 1.00 86.69 212 ASN A O 1
ATOM 1552 N N . ASP A 1 213 ? 49.943 2.412 -65.843 1.00 92.25 213 ASP A N 1
ATOM 1553 C CA . ASP A 1 213 ? 49.842 3.755 -66.419 1.00 92.25 213 ASP A CA 1
ATOM 1554 C C . ASP A 1 213 ? 49.589 4.804 -65.324 1.00 92.25 213 ASP A C 1
ATOM 1556 O O . ASP A 1 213 ? 48.670 4.690 -64.509 1.00 92.25 213 ASP A O 1
ATOM 1560 N N . ARG A 1 214 ? 50.408 5.859 -65.318 1.00 86.75 214 ARG A N 1
ATOM 1561 C CA . ARG A 1 214 ? 50.342 6.964 -64.356 1.00 86.75 214 ARG A CA 1
ATOM 1562 C C . ARG A 1 214 ? 49.060 7.782 -64.496 1.00 86.75 214 ARG A C 1
ATOM 1564 O O . ARG A 1 214 ? 48.530 8.244 -63.482 1.00 86.75 214 ARG A O 1
ATOM 1571 N N . GLU A 1 215 ? 48.578 7.996 -65.715 1.00 88.50 215 GLU A N 1
ATOM 1572 C CA . GLU A 1 215 ? 47.367 8.787 -65.953 1.00 88.50 215 GLU A CA 1
ATOM 1573 C C . GLU A 1 215 ? 46.122 8.029 -65.477 1.00 88.50 215 GLU A C 1
ATOM 1575 O O . GLU A 1 215 ? 45.296 8.590 -64.744 1.00 88.50 215 GLU A O 1
ATOM 1580 N N . GLU A 1 216 ? 46.062 6.729 -65.775 1.00 86.88 216 GLU A N 1
ATOM 1581 C CA . GLU A 1 216 ? 45.010 5.824 -65.306 1.00 86.88 216 GLU A CA 1
ATOM 1582 C C . GLU A 1 216 ? 45.029 5.669 -63.774 1.00 86.88 216 GLU A C 1
ATOM 1584 O O . GLU A 1 216 ? 43.987 5.791 -63.123 1.00 86.88 216 GLU A O 1
ATOM 1589 N N . MET A 1 217 ? 46.213 5.498 -63.173 1.00 87.31 217 MET A N 1
ATOM 1590 C CA . MET A 1 217 ? 46.389 5.413 -61.719 1.00 87.31 217 MET A CA 1
ATOM 1591 C C . MET A 1 217 ? 45.849 6.665 -61.017 1.00 87.31 217 MET A C 1
ATOM 1593 O O . MET A 1 217 ? 45.057 6.571 -60.078 1.00 87.31 217 MET A O 1
ATOM 1597 N N . MET A 1 218 ? 46.223 7.857 -61.495 1.00 87.44 218 MET A N 1
ATOM 1598 C CA . MET A 1 218 ? 45.769 9.121 -60.911 1.00 87.44 218 MET A CA 1
ATOM 1599 C C . MET A 1 218 ? 44.256 9.319 -61.062 1.00 87.44 218 MET A C 1
ATOM 1601 O O . MET A 1 218 ? 43.611 9.867 -60.164 1.00 87.44 218 MET A O 1
ATOM 1605 N N . GLN A 1 219 ? 43.665 8.872 -62.172 1.00 89.81 219 GLN A N 1
ATOM 1606 C CA . GLN A 1 219 ? 42.215 8.894 -62.354 1.00 89.81 219 GLN A CA 1
ATOM 1607 C C . GLN A 1 219 ? 41.503 7.945 -61.383 1.00 89.81 219 GLN A C 1
ATOM 1609 O O . GLN A 1 219 ? 40.519 8.351 -60.755 1.00 89.81 219 GLN A O 1
ATOM 1614 N N . ARG A 1 220 ? 42.020 6.724 -61.210 1.00 87.81 220 ARG A N 1
ATOM 1615 C CA . ARG A 1 220 ? 41.471 5.718 -60.292 1.00 87.81 220 ARG A CA 1
ATOM 1616 C C . ARG A 1 220 ? 41.569 6.175 -58.837 1.00 87.81 220 ARG A C 1
ATOM 1618 O O . ARG A 1 220 ? 40.558 6.144 -58.143 1.00 87.81 220 ARG A O 1
ATOM 1625 N N . VAL A 1 221 ? 42.713 6.721 -58.415 1.00 90.38 221 VAL A N 1
ATOM 1626 C CA . VAL A 1 221 ? 42.902 7.322 -57.080 1.00 90.38 221 VAL A CA 1
ATOM 1627 C C . VAL A 1 221 ? 41.897 8.448 -56.833 1.00 90.38 221 VAL A C 1
ATOM 1629 O O . VAL A 1 221 ? 41.248 8.460 -55.790 1.00 90.38 221 VAL A O 1
ATOM 1632 N N . ARG A 1 222 ? 41.710 9.379 -57.782 1.00 89.31 222 ARG A N 1
ATOM 1633 C CA . ARG A 1 222 ? 40.729 10.472 -57.627 1.00 89.31 222 ARG A CA 1
ATOM 1634 C C . ARG A 1 222 ? 39.303 9.944 -57.455 1.00 89.31 222 ARG A C 1
ATOM 1636 O O . ARG A 1 222 ? 38.586 10.410 -56.571 1.00 89.31 222 ARG A O 1
ATOM 1643 N N . HIS A 1 223 ? 38.896 8.978 -58.278 1.00 89.06 223 HIS A N 1
ATOM 1644 C CA . HIS A 1 223 ? 37.568 8.368 -58.191 1.00 89.06 223 HIS A CA 1
ATOM 1645 C C . HIS A 1 223 ? 37.374 7.603 -56.872 1.00 89.06 223 HIS A C 1
ATOM 1647 O O . HIS A 1 223 ? 36.373 7.796 -56.183 1.00 89.06 223 HIS A O 1
ATOM 1653 N N . PHE A 1 224 ? 38.361 6.792 -56.492 1.00 88.81 224 PHE A N 1
ATOM 1654 C CA . PHE A 1 224 ? 38.379 6.014 -55.258 1.00 88.81 224 PHE A CA 1
ATOM 1655 C C . PHE A 1 224 ? 38.328 6.902 -54.012 1.00 88.81 224 PHE A C 1
ATOM 1657 O O . PHE A 1 224 ? 37.460 6.701 -53.165 1.00 88.81 224 PHE A O 1
ATOM 1664 N N . MET A 1 225 ? 39.170 7.936 -53.931 1.00 90.38 225 MET A N 1
ATOM 1665 C CA . MET A 1 225 ? 39.161 8.901 -52.825 1.00 90.38 225 MET A CA 1
ATOM 1666 C C . MET A 1 225 ? 37.823 9.640 -52.727 1.00 90.38 225 MET A C 1
ATOM 1668 O O . MET A 1 225 ? 37.317 9.841 -51.624 1.00 90.38 225 MET A O 1
ATOM 1672 N N . GLY A 1 226 ? 37.202 9.983 -53.862 1.00 90.12 226 GLY A N 1
ATOM 1673 C CA . GLY A 1 226 ? 35.843 10.532 -53.888 1.00 90.12 226 GLY A CA 1
ATOM 1674 C C . GLY A 1 226 ? 34.800 9.549 -53.341 1.00 90.12 226 GLY A C 1
ATOM 1675 O O . GLY A 1 226 ? 33.960 9.923 -52.523 1.00 90.12 226 GLY A O 1
ATOM 1676 N N . GLY A 1 227 ? 34.882 8.275 -53.735 1.00 90.19 227 GLY A N 1
ATOM 1677 C CA . GLY A 1 227 ? 34.004 7.206 -53.252 1.00 90.19 227 GLY A CA 1
ATOM 1678 C C . GLY A 1 227 ? 34.160 6.916 -51.755 1.00 90.19 227 GLY A C 1
ATOM 1679 O O . GLY A 1 227 ? 33.156 6.829 -51.043 1.00 90.19 227 GLY A O 1
ATOM 1680 N N . ILE A 1 228 ? 35.400 6.828 -51.259 1.00 91.81 228 ILE A N 1
ATOM 1681 C CA . ILE A 1 228 ? 35.705 6.678 -49.829 1.00 91.81 228 ILE A CA 1
ATOM 1682 C C . ILE A 1 228 ? 35.183 7.875 -49.054 1.00 91.81 228 ILE A C 1
ATOM 1684 O O . ILE A 1 228 ? 34.534 7.674 -48.037 1.00 91.81 228 ILE A O 1
ATOM 1688 N N . ALA A 1 229 ? 35.424 9.105 -49.515 1.00 90.56 229 ALA A N 1
ATOM 1689 C CA . ALA A 1 229 ? 34.973 10.299 -48.807 1.00 90.56 229 ALA A CA 1
ATOM 1690 C C . ALA A 1 229 ? 33.446 10.298 -48.621 1.00 90.56 229 ALA A C 1
ATOM 1692 O O . ALA A 1 229 ? 32.951 10.592 -47.533 1.00 90.56 229 ALA A O 1
ATOM 1693 N N . ILE A 1 230 ? 32.693 9.886 -49.648 1.00 93.00 230 ILE A N 1
ATOM 1694 C CA . ILE A 1 230 ? 31.232 9.746 -49.567 1.00 93.00 230 ILE A CA 1
ATOM 1695 C C . ILE A 1 230 ? 30.832 8.623 -48.596 1.00 93.00 230 ILE A C 1
ATOM 1697 O O . ILE A 1 230 ? 29.921 8.805 -47.787 1.00 93.00 230 ILE A O 1
ATOM 1701 N N . ALA A 1 231 ? 31.487 7.462 -48.655 1.00 91.25 231 ALA A N 1
ATOM 1702 C CA . ALA A 1 231 ? 31.180 6.329 -47.781 1.00 91.25 231 ALA A CA 1
ATOM 1703 C C . ALA A 1 231 ? 31.548 6.597 -46.310 1.00 91.25 231 ALA A C 1
ATOM 1705 O O . ALA A 1 231 ? 30.758 6.303 -45.414 1.00 91.25 231 ALA A O 1
ATOM 1706 N N . ALA A 1 232 ? 32.702 7.217 -46.066 1.00 90.25 232 ALA A N 1
ATOM 1707 C CA . ALA A 1 232 ? 33.157 7.662 -44.756 1.00 90.25 232 ALA A CA 1
ATOM 1708 C C . ALA A 1 232 ? 32.189 8.693 -44.173 1.00 90.25 232 ALA A C 1
ATOM 1710 O O . ALA A 1 232 ? 31.760 8.541 -43.033 1.00 90.25 232 ALA A O 1
ATOM 1711 N N . ARG A 1 233 ? 31.754 9.676 -44.973 1.00 93.75 233 ARG A N 1
ATOM 1712 C CA . ARG A 1 233 ? 30.738 10.649 -44.554 1.00 93.75 233 ARG A CA 1
ATOM 1713 C C . ARG A 1 233 ? 29.424 9.974 -44.156 1.00 93.75 233 ARG A C 1
ATOM 1715 O O . ARG A 1 233 ? 28.900 10.258 -43.088 1.00 93.75 233 ARG A O 1
ATOM 1722 N N . ARG A 1 234 ? 28.921 9.026 -44.954 1.00 92.44 234 ARG A N 1
ATOM 1723 C CA . ARG A 1 234 ? 27.700 8.263 -44.619 1.00 92.44 234 ARG A CA 1
ATOM 1724 C C . ARG A 1 234 ? 27.851 7.410 -43.355 1.00 92.44 234 ARG A C 1
ATOM 1726 O O . ARG A 1 234 ? 26.870 7.207 -42.643 1.00 92.44 234 ARG A O 1
ATOM 1733 N N . ASN A 1 235 ? 29.047 6.888 -43.082 1.00 92.94 235 ASN A N 1
ATOM 1734 C CA . ASN A 1 235 ? 29.329 6.177 -41.834 1.00 92.94 235 ASN A CA 1
ATOM 1735 C C . ASN A 1 235 ? 29.387 7.129 -40.637 1.00 92.94 235 ASN A C 1
ATOM 1737 O O . ASN A 1 235 ? 28.844 6.782 -39.594 1.00 92.94 235 ASN A O 1
ATOM 1741 N N . MET A 1 236 ? 29.964 8.325 -40.789 1.00 91.31 236 MET A N 1
ATOM 1742 C CA . MET A 1 236 ? 29.935 9.360 -39.748 1.00 91.31 236 MET A CA 1
ATOM 1743 C C . MET A 1 236 ? 28.501 9.803 -39.442 1.00 91.31 236 MET A C 1
ATOM 1745 O O . MET A 1 236 ? 28.113 9.807 -38.282 1.00 91.31 236 MET A O 1
ATOM 1749 N N . GLU A 1 237 ? 27.681 10.066 -40.465 1.00 92.38 237 GLU A N 1
ATOM 1750 C CA . GLU A 1 237 ? 26.258 10.407 -40.294 1.00 92.38 237 GLU A CA 1
ATOM 1751 C C . GLU A 1 237 ? 25.479 9.279 -39.586 1.00 92.38 237 GLU A C 1
ATOM 1753 O O . GLU A 1 237 ? 24.586 9.530 -38.779 1.00 92.38 237 GLU A O 1
ATOM 1758 N N . ALA A 1 238 ? 25.814 8.012 -39.857 1.00 90.19 238 ALA A N 1
ATOM 1759 C CA . ALA A 1 238 ? 25.222 6.876 -39.153 1.00 90.19 238 ALA A CA 1
ATOM 1760 C C . ALA A 1 238 ? 25.699 6.765 -37.692 1.00 90.19 238 ALA A C 1
ATOM 1762 O O . ALA A 1 238 ? 24.903 6.407 -36.826 1.00 90.19 238 ALA A O 1
ATOM 1763 N N . ALA A 1 239 ? 26.968 7.077 -37.417 1.00 90.88 239 ALA A N 1
ATOM 1764 C CA . ALA A 1 239 ? 27.527 7.102 -36.067 1.00 90.88 239 ALA A CA 1
ATOM 1765 C C . ALA A 1 239 ? 26.941 8.244 -35.220 1.00 90.88 239 ALA A C 1
ATOM 1767 O O . ALA A 1 239 ? 26.662 8.049 -34.040 1.00 90.88 239 ALA A O 1
ATOM 1768 N N . GLU A 1 240 ? 26.689 9.405 -35.824 1.00 92.69 240 GLU A N 1
ATOM 1769 C CA . GLU A 1 240 ? 26.038 10.542 -35.169 1.00 92.69 240 GLU A CA 1
ATOM 1770 C C . GLU A 1 240 ? 24.614 10.184 -34.724 1.00 92.69 240 GLU A C 1
ATOM 1772 O O . GLU A 1 240 ? 24.282 10.316 -33.547 1.00 92.69 240 GLU A O 1
ATOM 1777 N N . ARG A 1 241 ? 23.808 9.602 -35.623 1.00 90.06 241 ARG A N 1
ATOM 1778 C CA . ARG A 1 241 ? 22.462 9.102 -35.281 1.00 90.06 241 ARG A CA 1
ATOM 1779 C C . ARG A 1 241 ? 22.492 8.020 -34.204 1.00 90.06 241 ARG A C 1
ATOM 1781 O O . ARG A 1 241 ? 21.617 7.972 -33.350 1.00 90.06 241 ARG A O 1
ATOM 1788 N N . PHE A 1 242 ? 23.491 7.142 -34.239 1.00 89.75 242 PHE A N 1
ATOM 1789 C CA . PHE A 1 242 ? 23.676 6.132 -33.200 1.00 89.75 242 PHE A CA 1
ATOM 1790 C C . PHE A 1 242 ? 23.963 6.770 -31.830 1.00 89.75 242 PHE A C 1
ATOM 1792 O O . PHE A 1 242 ? 23.374 6.368 -30.827 1.00 89.75 242 PHE A O 1
ATOM 1799 N N . SER A 1 243 ? 24.810 7.802 -31.790 1.00 90.88 243 SER A N 1
ATOM 1800 C CA . SER A 1 243 ? 25.086 8.565 -30.568 1.00 90.88 243 SER A CA 1
ATOM 1801 C C . SER A 1 243 ? 23.845 9.290 -30.040 1.00 90.88 243 SER A C 1
ATOM 1803 O O . SER A 1 243 ? 23.674 9.394 -28.826 1.00 90.88 243 SER A O 1
ATOM 1805 N N . GLU A 1 244 ? 22.983 9.789 -30.926 1.00 90.38 244 GLU A N 1
ATOM 1806 C CA . GLU A 1 244 ? 21.724 10.438 -30.551 1.00 90.38 244 GLU A CA 1
ATOM 1807 C C . GLU A 1 244 ? 20.762 9.461 -29.857 1.00 90.38 244 GLU A C 1
ATOM 1809 O O . GLU A 1 244 ? 20.219 9.792 -28.803 1.00 90.38 244 GLU A O 1
ATOM 1814 N N . ILE A 1 245 ? 20.629 8.234 -30.376 1.00 89.56 245 ILE A N 1
ATOM 1815 C CA . ILE A 1 245 ? 19.844 7.166 -29.732 1.00 89.56 245 ILE A CA 1
ATOM 1816 C C . ILE A 1 245 ? 20.408 6.861 -28.340 1.00 89.56 245 ILE A C 1
ATOM 1818 O O . ILE A 1 245 ? 19.659 6.823 -27.366 1.00 89.56 245 ILE A O 1
ATOM 1822 N N . GLY A 1 246 ? 21.732 6.714 -28.218 1.00 89.31 246 GLY A N 1
ATOM 1823 C CA . GLY A 1 246 ? 22.380 6.487 -26.923 1.00 89.31 246 GLY A CA 1
ATOM 1824 C C . GLY A 1 246 ? 22.089 7.595 -25.901 1.00 89.31 246 GLY A C 1
ATOM 1825 O O . GLY A 1 246 ? 21.861 7.306 -24.727 1.00 89.31 246 GLY A O 1
ATOM 1826 N N . ARG A 1 247 ? 22.028 8.859 -26.343 1.00 90.81 247 ARG A N 1
ATOM 1827 C CA . ARG A 1 247 ? 21.676 10.000 -25.483 1.00 90.81 247 ARG A CA 1
ATOM 1828 C C . ARG A 1 247 ? 20.233 9.918 -24.978 1.00 90.81 247 ARG A C 1
ATOM 1830 O O . ARG A 1 247 ? 20.011 10.145 -23.794 1.00 90.81 247 ARG A O 1
ATOM 1837 N N . LEU A 1 248 ? 19.277 9.595 -25.852 1.00 88.94 248 LEU A N 1
ATOM 1838 C CA . LEU A 1 248 ? 17.860 9.468 -25.482 1.00 88.94 248 LEU A CA 1
ATOM 1839 C C . LEU A 1 248 ? 17.639 8.342 -24.466 1.00 88.94 248 LEU A C 1
ATOM 1841 O O . LEU A 1 248 ? 16.946 8.538 -23.471 1.00 88.94 248 LEU A O 1
ATOM 1845 N N . VAL A 1 249 ? 18.296 7.196 -24.665 1.00 91.12 249 VAL A N 1
ATOM 1846 C CA . VAL A 1 249 ? 18.241 6.075 -23.713 1.00 91.12 249 VAL A CA 1
ATOM 1847 C C . VAL A 1 249 ? 18.820 6.465 -22.361 1.00 91.12 249 VAL A C 1
ATOM 1849 O O . VAL A 1 249 ? 18.244 6.128 -21.330 1.00 91.12 249 VAL A O 1
ATOM 1852 N N . GLN A 1 250 ? 19.938 7.193 -22.348 1.00 89.38 250 GLN A N 1
ATOM 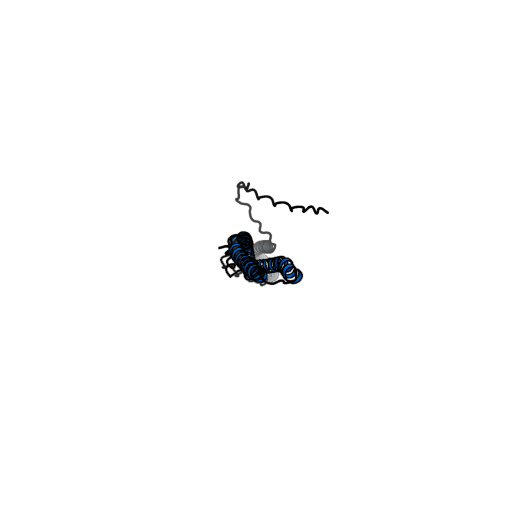1853 C CA . GLN A 1 250 ? 20.530 7.674 -21.104 1.00 89.38 250 GLN A CA 1
ATOM 1854 C C . GLN A 1 250 ? 19.586 8.633 -20.366 1.00 89.38 250 GLN A C 1
ATOM 1856 O O . GLN A 1 250 ? 19.445 8.527 -19.149 1.00 89.38 250 GLN A O 1
ATOM 1861 N N . GLU A 1 251 ? 18.927 9.538 -21.091 1.00 88.81 251 GLU A N 1
ATOM 1862 C CA . GLU A 1 251 ? 17.947 10.481 -20.545 1.00 88.81 251 GLU A CA 1
ATOM 1863 C C . GLU A 1 251 ? 16.757 9.738 -19.909 1.00 88.81 251 GLU A C 1
ATOM 1865 O O . GLU A 1 251 ? 16.442 9.956 -18.734 1.00 88.81 251 GLU A O 1
ATOM 1870 N N . GLU A 1 252 ? 16.174 8.767 -20.615 1.00 86.94 252 GLU A N 1
ATOM 1871 C CA . GLU A 1 252 ? 15.070 7.948 -20.099 1.00 86.94 252 GLU A CA 1
ATOM 1872 C C . GLU A 1 252 ? 15.494 7.068 -18.908 1.00 86.94 252 GLU A C 1
ATOM 1874 O O . GLU A 1 252 ? 14.782 6.989 -17.903 1.00 86.94 252 GLU A O 1
ATOM 1879 N N . ALA A 1 253 ? 16.688 6.469 -18.955 1.00 86.44 253 ALA A N 1
ATOM 1880 C CA . ALA A 1 253 ? 17.238 5.693 -17.845 1.00 86.44 253 ALA A CA 1
ATOM 1881 C C . ALA A 1 253 ? 17.457 6.558 -16.592 1.00 86.44 253 ALA A C 1
ATOM 1883 O O . ALA A 1 253 ? 17.167 6.120 -15.476 1.00 86.44 253 ALA A O 1
ATOM 1884 N N . THR A 1 254 ? 17.923 7.801 -16.757 1.00 88.06 254 THR A N 1
ATOM 1885 C CA . THR A 1 254 ? 18.055 8.737 -15.631 1.00 88.06 254 THR A CA 1
ATOM 1886 C C . THR A 1 254 ? 16.705 9.160 -15.058 1.00 88.06 254 THR A C 1
ATOM 1888 O O . THR A 1 254 ? 16.576 9.233 -13.836 1.00 88.06 254 THR A O 1
ATOM 1891 N N . ALA A 1 255 ? 15.687 9.369 -15.898 1.00 85.12 255 ALA A N 1
ATOM 1892 C CA . ALA A 1 255 ? 14.331 9.670 -15.440 1.00 85.12 255 ALA A CA 1
ATOM 1893 C C . ALA A 1 255 ? 13.726 8.499 -14.639 1.00 85.12 255 ALA A C 1
ATOM 1895 O O . ALA A 1 255 ? 13.161 8.699 -13.562 1.00 85.12 255 ALA A O 1
ATOM 1896 N N . LEU A 1 256 ? 13.919 7.261 -15.107 1.00 84.38 256 LEU A N 1
ATOM 1897 C CA . LEU A 1 256 ? 13.511 6.046 -14.393 1.00 84.38 256 LEU A CA 1
ATOM 1898 C C . LEU A 1 256 ? 14.213 5.885 -13.037 1.00 84.38 256 LEU A C 1
ATOM 1900 O O . LEU A 1 256 ? 13.577 5.507 -12.051 1.00 84.38 256 LEU A O 1
ATOM 1904 N N . ALA A 1 257 ? 15.511 6.186 -12.966 1.00 83.56 257 ALA A N 1
ATOM 1905 C CA . ALA A 1 257 ? 16.265 6.124 -11.716 1.00 83.56 257 ALA A CA 1
ATOM 1906 C C . ALA A 1 257 ? 15.740 7.132 -10.677 1.00 83.56 257 ALA A C 1
ATOM 1908 O O . ALA A 1 257 ? 15.649 6.805 -9.492 1.00 83.56 257 ALA A O 1
ATOM 1909 N N . GLN A 1 258 ? 15.342 8.330 -11.118 1.00 82.31 258 GLN A N 1
ATOM 1910 C CA . GLN A 1 258 ? 14.741 9.340 -10.243 1.00 82.31 258 GLN A CA 1
ATOM 1911 C C . GLN A 1 258 ? 13.390 8.873 -9.683 1.00 82.31 258 GLN A C 1
ATOM 1913 O O . GLN A 1 258 ? 13.196 8.942 -8.467 1.00 82.31 258 GLN A O 1
ATOM 1918 N N . LEU A 1 259 ? 12.519 8.297 -10.526 1.00 77.44 259 LEU A N 1
ATOM 1919 C CA . LEU A 1 259 ? 11.246 7.682 -10.113 1.00 77.44 259 LEU A CA 1
ATOM 1920 C C . LEU A 1 259 ? 11.439 6.585 -9.051 1.00 77.44 259 LEU A C 1
ATOM 1922 O O . LEU A 1 259 ? 10.702 6.542 -8.068 1.00 77.44 259 LEU A O 1
ATOM 1926 N N . GLY A 1 260 ? 12.445 5.721 -9.220 1.00 68.44 260 GLY A N 1
ATOM 1927 C CA . GLY A 1 260 ? 12.745 4.645 -8.268 1.00 68.44 260 GLY A CA 1
ATOM 1928 C C . GLY A 1 260 ? 13.354 5.120 -6.944 1.00 68.44 260 GLY A C 1
ATOM 1929 O O . GLY A 1 260 ? 13.201 4.450 -5.926 1.00 68.44 260 GLY A O 1
ATOM 1930 N N . SER A 1 261 ? 14.019 6.280 -6.930 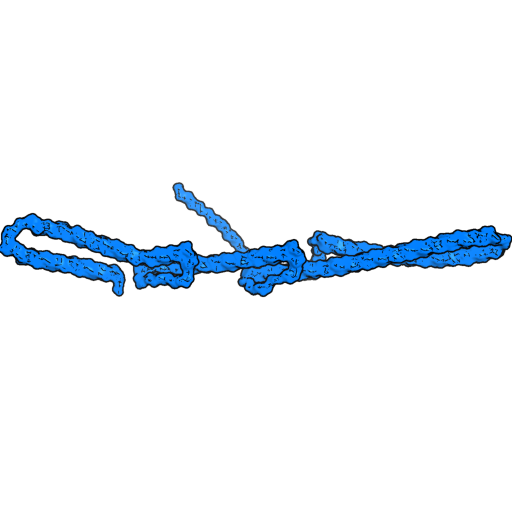1.00 68.25 261 SER A N 1
ATOM 1931 C CA . SER A 1 261 ? 14.689 6.815 -5.735 1.00 68.25 261 SER A CA 1
ATOM 1932 C C . SER A 1 261 ? 13.757 7.471 -4.704 1.00 68.25 261 SER A C 1
ATOM 1934 O O . SER A 1 261 ? 14.221 7.903 -3.651 1.00 68.25 261 SER A O 1
ATOM 1936 N N . GLY A 1 262 ? 12.445 7.532 -4.967 1.00 56.06 262 GLY A N 1
ATOM 1937 C CA . GLY A 1 262 ? 11.457 8.053 -4.016 1.00 56.06 262 GLY A CA 1
ATOM 1938 C C . GLY A 1 262 ? 11.531 9.564 -3.771 1.00 56.06 262 GLY A C 1
ATOM 1939 O O . GLY A 1 262 ? 10.902 10.043 -2.832 1.00 56.06 262 GLY A O 1
ATOM 1940 N N . ASN A 1 263 ? 12.260 10.317 -4.602 1.00 43.94 263 ASN A N 1
ATOM 1941 C CA . ASN A 1 263 ? 12.298 11.776 -4.551 1.00 43.94 263 ASN A CA 1
ATOM 1942 C C . ASN A 1 263 ? 11.522 12.368 -5.739 1.00 43.94 263 ASN A C 1
ATOM 1944 O O . ASN A 1 263 ? 12.131 12.710 -6.754 1.00 43.94 263 ASN A O 1
ATOM 1948 N N . PRO A 1 264 ? 10.182 12.460 -5.669 1.00 48.47 264 PRO A N 1
ATOM 1949 C CA . PRO A 1 264 ? 9.442 13.239 -6.640 1.00 48.47 264 PRO A CA 1
ATOM 1950 C C . PRO A 1 264 ? 9.798 14.710 -6.413 1.00 48.47 264 PRO A C 1
ATOM 1952 O O . PRO A 1 264 ? 9.409 15.305 -5.408 1.00 48.47 264 PRO A O 1
ATOM 1955 N N . THR A 1 265 ? 10.540 15.308 -7.341 1.00 44.53 265 THR A N 1
ATOM 1956 C CA . THR A 1 265 ? 10.586 16.764 -7.471 1.00 44.53 265 THR A CA 1
ATOM 1957 C C . THR A 1 265 ? 9.186 17.217 -7.865 1.00 44.53 265 THR A C 1
ATOM 1959 O O . THR A 1 265 ? 8.825 17.237 -9.040 1.00 44.53 265 THR A O 1
ATOM 1962 N N . PHE A 1 266 ? 8.353 17.492 -6.865 1.00 45.28 266 PHE A N 1
ATOM 1963 C CA . PHE A 1 266 ? 7.149 18.273 -7.067 1.00 45.28 266 PHE A CA 1
ATOM 1964 C C . PHE A 1 266 ? 7.611 19.696 -7.355 1.00 45.28 266 PHE A C 1
ATOM 1966 O O . PHE A 1 266 ? 8.094 20.384 -6.458 1.00 45.28 266 PHE A O 1
ATOM 1973 N N . ASP A 1 267 ? 7.505 20.111 -8.614 1.00 41.81 267 ASP A N 1
ATOM 1974 C CA . ASP A 1 267 ? 7.611 21.518 -8.970 1.00 41.81 267 ASP A CA 1
ATOM 1975 C C . ASP A 1 267 ? 6.558 22.293 -8.161 1.00 41.81 267 ASP A C 1
ATOM 1977 O O . ASP A 1 267 ? 5.351 22.143 -8.369 1.00 41.81 267 ASP A O 1
ATOM 1981 N N . GLU A 1 268 ? 7.022 23.115 -7.216 1.00 43.34 268 GLU A N 1
ATOM 1982 C CA . GLU A 1 268 ? 6.251 24.135 -6.493 1.00 43.34 268 GLU A CA 1
ATOM 1983 C C . GLU A 1 268 ? 5.830 25.263 -7.454 1.00 43.34 268 GLU A C 1
ATOM 1985 O O . GLU A 1 268 ? 6.192 26.430 -7.306 1.00 43.34 268 GLU A O 1
ATOM 1990 N N . ALA A 1 269 ? 5.048 24.931 -8.476 1.00 40.50 269 ALA A N 1
ATOM 1991 C CA . ALA A 1 269 ? 4.409 25.907 -9.341 1.00 40.50 269 ALA A CA 1
ATOM 1992 C C . ALA A 1 269 ? 2.931 26.028 -8.955 1.00 40.50 269 ALA A C 1
ATOM 1994 O O . ALA A 1 269 ? 2.050 25.466 -9.600 1.00 40.50 269 ALA A O 1
ATOM 1995 N N . GLY A 1 270 ? 2.675 26.793 -7.891 1.00 41.12 270 GLY A N 1
ATOM 1996 C CA . GLY A 1 270 ? 1.352 27.351 -7.609 1.00 41.12 270 GLY A CA 1
ATOM 1997 C C . GLY A 1 270 ? 0.715 26.898 -6.301 1.00 41.12 270 GLY A C 1
ATOM 1998 O O . GLY A 1 270 ? -0.269 26.167 -6.313 1.00 41.12 270 GLY A O 1
ATOM 1999 N N . ASN A 1 271 ? 1.195 27.420 -5.173 1.00 35.78 271 ASN A N 1
ATOM 2000 C CA . ASN A 1 271 ? 0.296 27.699 -4.058 1.00 35.78 271 ASN A CA 1
ATOM 2001 C C . ASN A 1 271 ? 0.775 28.954 -3.325 1.00 35.78 271 ASN A C 1
ATOM 2003 O O . ASN A 1 271 ? 1.805 28.945 -2.654 1.00 35.78 271 ASN A O 1
ATOM 2007 N N . GLU A 1 272 ? 0.036 30.050 -3.494 1.00 39.22 272 GLU A N 1
ATOM 2008 C CA . GLU A 1 272 ? 0.166 31.203 -2.611 1.00 39.22 272 GLU A CA 1
ATOM 2009 C C . GLU A 1 272 ? -0.090 30.761 -1.160 1.00 39.22 272 GLU A C 1
ATOM 2011 O O . GLU A 1 272 ? -0.953 29.908 -0.926 1.00 39.22 272 GLU A O 1
ATOM 2016 N N . PRO A 1 273 ? 0.621 31.317 -0.164 1.00 40.62 273 PRO A N 1
ATOM 2017 C CA . PRO A 1 273 ? 0.375 30.999 1.233 1.00 40.62 273 PRO A CA 1
ATOM 2018 C C . PRO A 1 273 ? -0.973 31.591 1.669 1.00 40.62 273 PRO A C 1
ATOM 2020 O O . PRO A 1 273 ? -1.062 32.713 2.166 1.00 40.62 273 PRO A O 1
ATOM 2023 N N . GLY A 1 274 ? -2.036 30.812 1.478 1.00 39.41 274 GLY A N 1
ATOM 2024 C CA . GLY A 1 274 ? -3.328 31.019 2.112 1.00 39.41 274 GLY A CA 1
ATOM 2025 C C . GLY A 1 274 ? -3.201 30.804 3.617 1.00 39.41 274 GLY A C 1
ATOM 2026 O O . GLY A 1 274 ? -2.984 29.686 4.085 1.00 39.41 274 GLY A O 1
ATOM 2027 N N . ASP A 1 275 ? -3.317 31.907 4.350 1.00 44.94 275 ASP A N 1
ATOM 2028 C CA . ASP A 1 275 ? -3.444 32.026 5.800 1.00 44.94 275 ASP A CA 1
ATOM 2029 C C . ASP A 1 275 ? -4.108 30.801 6.456 1.00 44.94 275 ASP A C 1
ATOM 2031 O O . ASP A 1 275 ? -5.322 30.606 6.403 1.00 44.94 275 ASP A O 1
ATOM 2035 N N . THR A 1 276 ? -3.287 29.958 7.087 1.00 44.84 276 THR A N 1
ATOM 2036 C CA . THR A 1 276 ? -3.750 28.858 7.939 1.00 44.84 276 THR A CA 1
ATOM 2037 C C . THR A 1 276 ? -3.528 29.207 9.408 1.00 44.84 276 THR A C 1
ATOM 2039 O O . THR A 1 276 ? -2.919 28.459 10.170 1.00 44.84 276 THR A O 1
ATOM 2042 N N . THR A 1 277 ? -4.062 30.341 9.859 1.00 40.44 277 THR A N 1
ATOM 2043 C CA . THR A 1 277 ? -4.324 30.577 11.287 1.00 40.44 277 THR A CA 1
ATOM 2044 C C . THR A 1 277 ? -5.565 29.807 11.762 1.00 40.44 277 THR A C 1
ATOM 2046 O O . THR A 1 277 ? -6.502 30.358 12.333 1.00 40.44 277 THR A O 1
ATOM 2049 N N . ALA A 1 278 ? -5.563 28.481 11.600 1.00 42.03 278 ALA A N 1
ATOM 2050 C CA . ALA A 1 278 ? -6.504 27.596 12.282 1.00 42.03 278 ALA A CA 1
ATOM 2051 C C . ALA A 1 278 ? -5.820 27.010 13.527 1.00 42.03 278 ALA A C 1
ATOM 2053 O O . ALA A 1 278 ? -5.089 26.024 13.470 1.00 42.03 278 ALA A O 1
ATOM 2054 N N . ARG A 1 279 ? -6.043 27.670 14.670 1.00 38.16 279 ARG A N 1
ATOM 2055 C CA . ARG A 1 279 ? -5.656 27.208 16.011 1.00 38.16 279 ARG A CA 1
ATOM 2056 C C . ARG A 1 279 ? -6.063 25.743 16.225 1.00 38.16 279 ARG A C 1
ATOM 2058 O O . ARG A 1 279 ? -7.245 25.446 16.374 1.00 38.16 279 ARG A O 1
ATOM 2065 N N . LEU A 1 280 ? -5.080 24.859 16.366 1.00 41.19 280 LEU A N 1
ATOM 2066 C CA . LEU A 1 280 ? -5.244 23.606 17.103 1.00 41.19 280 LEU A CA 1
ATOM 2067 C C . LEU A 1 280 ? -5.569 23.948 18.572 1.00 41.19 280 LEU A C 1
ATOM 2069 O O . LEU A 1 280 ? -4.840 24.748 19.170 1.00 41.19 280 LEU A O 1
ATOM 2073 N N . PRO A 1 281 ? -6.619 23.385 19.199 1.00 46.81 281 PRO A N 1
ATOM 2074 C CA . PRO A 1 281 ? -6.749 23.459 20.646 1.00 46.81 281 PRO A CA 1
ATOM 2075 C C . PRO A 1 281 ? -5.598 22.668 21.277 1.00 46.81 281 PRO A C 1
ATOM 2077 O O . PRO A 1 281 ? -5.413 21.481 21.010 1.00 46.81 281 PRO A O 1
ATOM 2080 N N . ALA A 1 282 ? -4.799 23.361 22.089 1.00 43.19 282 ALA A N 1
ATOM 2081 C CA . ALA A 1 282 ? -3.678 22.787 22.814 1.00 43.19 282 ALA A CA 1
ATOM 2082 C C . ALA A 1 282 ? -4.123 21.571 23.638 1.00 43.19 282 ALA A C 1
ATOM 2084 O O . ALA A 1 282 ? -5.125 21.620 24.356 1.00 43.19 282 ALA A O 1
ATOM 2085 N N . ALA A 1 283 ? -3.340 20.496 23.543 1.00 40.56 283 ALA A N 1
ATOM 2086 C CA . ALA A 1 283 ? -3.450 19.325 24.395 1.00 40.56 283 ALA A CA 1
ATOM 2087 C C . ALA A 1 283 ? -3.472 19.758 25.869 1.00 40.56 283 ALA A C 1
ATOM 2089 O O . ALA A 1 283 ? -2.553 20.414 26.364 1.00 40.56 283 ALA A O 1
ATOM 2090 N N . THR A 1 284 ? -4.548 19.411 26.567 1.00 45.69 284 THR A N 1
ATOM 2091 C CA . THR A 1 284 ? -4.676 19.608 28.007 1.00 45.69 284 THR A CA 1
ATOM 2092 C C . THR A 1 284 ? -3.636 18.745 28.722 1.00 45.69 284 THR A C 1
ATOM 2094 O O . THR A 1 284 ? -3.529 17.541 28.502 1.00 45.69 284 THR A O 1
ATOM 2097 N N . ALA A 1 285 ? -2.820 19.402 29.545 1.00 44.72 285 ALA A N 1
ATOM 2098 C CA . ALA A 1 285 ? -1.750 18.796 30.327 1.00 44.72 285 ALA A CA 1
ATOM 2099 C C . ALA A 1 285 ? -2.265 17.676 31.259 1.00 44.72 285 ALA A C 1
ATOM 2101 O O . ALA A 1 285 ? -3.404 17.746 31.731 1.00 44.72 285 ALA A O 1
ATOM 2102 N N . PRO A 1 286 ? -1.437 16.666 31.590 1.00 47.22 286 PRO A N 1
ATOM 2103 C CA . PRO A 1 286 ? -1.838 15.613 32.514 1.00 47.22 286 PRO A CA 1
ATOM 2104 C C . PRO A 1 286 ? -2.046 16.174 33.929 1.00 47.22 286 PRO A C 1
ATOM 2106 O O . PRO A 1 286 ? -1.166 16.817 34.507 1.00 47.22 286 PRO A O 1
ATOM 2109 N N . VAL A 1 287 ? -3.225 15.899 34.494 1.00 48.84 287 VAL A N 1
ATOM 2110 C CA . VAL A 1 287 ? -3.580 16.191 35.888 1.00 48.84 287 VAL A CA 1
ATOM 2111 C C . VAL A 1 287 ? -2.621 15.443 36.815 1.00 48.84 287 VAL A C 1
ATOM 2113 O O . VAL A 1 287 ? -2.605 14.215 36.877 1.00 48.84 287 VAL A O 1
ATOM 2116 N N . ARG A 1 288 ? -1.803 16.206 37.544 1.00 42.38 288 ARG A N 1
ATOM 2117 C CA . ARG A 1 288 ? -0.863 15.706 38.548 1.00 42.38 288 ARG A CA 1
ATOM 2118 C C . ARG A 1 288 ? -1.642 15.401 39.835 1.00 42.38 288 ARG A C 1
ATOM 2120 O O . ARG A 1 288 ? -1.887 16.301 40.636 1.00 42.38 288 ARG A O 1
ATOM 2127 N N . ILE A 1 289 ? -2.056 14.149 40.023 1.00 46.28 289 ILE A N 1
ATOM 2128 C CA . ILE A 1 289 ? -2.731 13.692 41.248 1.00 46.28 289 ILE A CA 1
ATOM 2129 C C . ILE A 1 289 ? -1.753 13.855 42.422 1.00 46.28 289 ILE A C 1
ATOM 2131 O O . ILE A 1 289 ? -0.724 13.186 42.476 1.00 46.28 289 ILE A O 1
ATOM 2135 N N . HIS A 1 290 ? -2.050 14.776 43.341 1.00 42.25 290 HIS A N 1
ATOM 2136 C CA . HIS A 1 290 ? -1.368 14.847 44.630 1.00 42.25 290 HIS A CA 1
ATOM 2137 C C . HIS A 1 290 ? -1.934 13.745 45.527 1.00 42.25 290 HIS A C 1
ATOM 2139 O O . HIS A 1 290 ? -3.094 13.795 45.930 1.00 42.25 290 HIS A O 1
ATOM 2145 N N . SER A 1 291 ? -1.105 12.744 45.813 1.00 41.72 291 SER A N 1
ATOM 2146 C CA . SER A 1 291 ? -1.315 11.811 46.916 1.00 41.72 291 SER A CA 1
ATOM 2147 C C . SER A 1 291 ? -1.058 12.564 48.218 1.00 41.72 291 SER A C 1
ATOM 2149 O O . SER A 1 291 ? 0.090 12.882 48.520 1.00 41.72 291 SER A O 1
ATOM 2151 N N . ALA A 1 292 ? -2.117 12.869 48.965 1.00 41.25 292 ALA A N 1
ATOM 2152 C CA . ALA A 1 292 ? -2.005 13.224 50.372 1.00 41.25 292 ALA A CA 1
ATOM 2153 C C . ALA A 1 292 ? -1.981 11.921 51.183 1.00 41.25 292 ALA A C 1
ATOM 2155 O O . ALA A 1 292 ? -2.958 11.171 51.180 1.00 41.25 292 ALA A O 1
ATOM 2156 N N . ALA A 1 293 ? -0.845 11.663 51.821 1.00 44.88 293 ALA A N 1
ATOM 2157 C CA . ALA A 1 293 ? -0.706 10.815 52.996 1.00 44.88 293 ALA A CA 1
ATOM 2158 C C . ALA A 1 293 ? -0.134 11.696 54.109 1.00 44.88 293 ALA A C 1
ATOM 2160 O O . ALA A 1 293 ? 0.704 12.566 53.766 1.00 44.88 293 ALA A O 1
#